Protein AF-A0A2H5ZQ91-F1 (afdb_monomer_lite)

Structure (mmCIF, N/CA/C/O backbone):
data_AF-A0A2H5ZQ91-F1
#
_entry.id   AF-A0A2H5ZQ91-F1
#
loop_
_atom_site.group_PDB
_atom_site.id
_atom_site.type_symbol
_atom_site.label_atom_id
_atom_site.label_alt_id
_atom_site.label_comp_id
_atom_site.label_asym_id
_atom_site.label_entity_id
_atom_site.label_seq_id
_atom_site.pdbx_PDB_ins_code
_atom_site.Cartn_x
_atom_site.Cartn_y
_atom_site.Cartn_z
_atom_site.occupancy
_atom_site.B_iso_or_equiv
_atom_site.auth_seq_id
_atom_site.auth_comp_id
_atom_site.auth_asym_id
_atom_site.auth_atom_id
_atom_site.pdbx_PDB_model_num
ATOM 1 N N . MET A 1 1 ? 16.804 -25.807 -0.504 1.00 34.44 1 MET A N 1
ATOM 2 C CA . MET A 1 1 ? 17.093 -26.078 -1.930 1.00 34.44 1 MET A CA 1
ATOM 3 C C . MET A 1 1 ? 16.142 -25.356 -2.885 1.00 34.44 1 MET A C 1
ATOM 5 O O . MET A 1 1 ? 16.660 -24.749 -3.808 1.00 34.44 1 MET A O 1
ATOM 9 N N . ALA A 1 2 ? 14.823 -25.297 -2.635 1.00 37.28 2 ALA A N 1
ATOM 10 C CA . ALA A 1 2 ? 13.872 -24.507 -3.447 1.00 37.28 2 ALA A CA 1
ATOM 11 C C . ALA A 1 2 ? 14.322 -23.046 -3.693 1.00 37.28 2 ALA A C 1
ATOM 13 O O . ALA A 1 2 ? 14.417 -22.605 -4.829 1.00 37.28 2 ALA A O 1
ATOM 14 N N . ARG A 1 3 ? 14.802 -22.368 -2.640 1.00 43.03 3 ARG A N 1
ATOM 15 C CA . ARG A 1 3 ? 15.310 -20.984 -2.702 1.00 43.03 3 ARG A CA 1
ATOM 16 C C . ARG A 1 3 ? 16.446 -20.759 -3.711 1.00 43.03 3 ARG A C 1
ATOM 18 O O . ARG A 1 3 ? 16.563 -19.669 -4.241 1.00 43.03 3 ARG A O 1
ATOM 25 N N . PHE A 1 4 ? 17.305 -21.744 -3.970 1.00 38.81 4 PHE A N 1
ATOM 26 C CA . PHE A 1 4 ? 18.422 -21.565 -4.908 1.00 38.81 4 PHE A CA 1
ATOM 27 C C . PHE A 1 4 ? 17.957 -21.693 -6.364 1.00 38.81 4 PHE A C 1
ATOM 29 O O . PHE A 1 4 ? 18.400 -20.928 -7.214 1.00 38.81 4 PHE A O 1
ATOM 36 N N . ALA A 1 5 ? 17.015 -22.605 -6.626 1.00 37.47 5 ALA A N 1
ATOM 37 C CA . ALA A 1 5 ? 16.388 -22.774 -7.933 1.00 37.47 5 ALA A CA 1
ATOM 38 C C . ALA A 1 5 ? 15.540 -21.551 -8.323 1.00 37.47 5 ALA A C 1
ATOM 40 O O . ALA A 1 5 ? 15.590 -21.125 -9.473 1.00 37.47 5 ALA A O 1
ATOM 41 N N . ASP A 1 6 ? 14.855 -20.932 -7.357 1.00 40.00 6 ASP A N 1
ATOM 42 C CA . ASP A 1 6 ? 14.075 -19.710 -7.585 1.00 40.00 6 ASP A CA 1
ATOM 43 C C . ASP A 1 6 ? 14.981 -18.517 -7.919 1.00 40.00 6 ASP A C 1
ATOM 45 O O . ASP A 1 6 ? 14.731 -17.792 -8.877 1.00 40.00 6 ASP A O 1
ATOM 49 N N . TRP A 1 7 ? 16.096 -18.343 -7.198 1.00 40.50 7 TRP A N 1
ATOM 50 C CA . TRP A 1 7 ? 17.094 -17.314 -7.519 1.00 40.50 7 TRP A CA 1
ATOM 51 C C . TRP A 1 7 ? 17.761 -17.542 -8.881 1.00 40.50 7 TRP A C 1
ATOM 53 O O . TRP A 1 7 ? 17.976 -16.581 -9.621 1.00 40.50 7 TRP A O 1
ATOM 63 N N . LEU A 1 8 ? 18.042 -18.801 -9.235 1.00 39.91 8 LEU A N 1
ATOM 64 C CA . LEU A 1 8 ? 18.542 -19.176 -10.557 1.00 39.91 8 LEU A CA 1
ATOM 65 C C . LEU A 1 8 ? 17.520 -18.868 -11.649 1.00 39.91 8 LEU A C 1
ATOM 67 O O . LEU A 1 8 ? 17.906 -18.257 -12.632 1.00 39.91 8 LEU A O 1
ATOM 71 N N . ALA A 1 9 ? 16.239 -19.199 -11.484 1.00 42.75 9 ALA A N 1
ATOM 72 C CA . ALA A 1 9 ? 15.197 -18.890 -12.467 1.00 42.75 9 ALA A CA 1
ATOM 73 C C . ALA A 1 9 ? 14.985 -17.372 -12.637 1.00 42.75 9 ALA A C 1
ATOM 75 O O . ALA A 1 9 ? 14.878 -16.875 -13.756 1.00 42.75 9 ALA A O 1
ATOM 76 N N . LEU A 1 10 ? 15.010 -16.618 -11.535 1.00 44.19 10 LEU A N 1
ATOM 77 C CA . LEU A 1 10 ? 14.865 -15.159 -11.524 1.00 44.19 10 LEU A CA 1
ATOM 78 C C . LEU A 1 10 ? 16.081 -14.437 -12.131 1.00 44.19 10 LEU A C 1
ATOM 80 O O . LEU A 1 10 ? 15.934 -13.365 -12.714 1.00 44.19 10 LEU A O 1
ATOM 84 N N . GLY A 1 11 ? 17.277 -15.015 -11.999 1.00 43.56 11 GLY A N 1
ATOM 85 C CA . GLY A 1 11 ? 18.501 -14.523 -12.628 1.00 43.56 11 GLY A CA 1
ATOM 86 C C . GLY A 1 11 ? 18.691 -15.009 -14.066 1.00 43.56 11 GLY A C 1
ATOM 87 O O . GLY A 1 11 ? 19.211 -14.267 -14.882 1.00 43.56 11 GLY A O 1
ATOM 88 N N . LEU A 1 12 ? 18.259 -16.219 -14.423 1.00 44.59 12 LEU A N 1
ATOM 89 C CA . LEU A 1 12 ? 18.493 -16.805 -15.749 1.00 44.59 12 LEU A CA 1
ATOM 90 C C . LEU A 1 12 ? 17.551 -16.268 -16.817 1.00 44.59 12 LEU A C 1
ATOM 92 O O . LEU A 1 12 ? 17.972 -16.157 -17.959 1.00 44.59 12 LEU A O 1
ATOM 96 N N . VAL A 1 13 ? 16.302 -15.931 -16.495 1.00 48.22 13 VAL A N 1
ATOM 97 C CA . VAL A 1 13 ? 15.309 -15.527 -17.510 1.00 48.22 13 VAL A CA 1
ATOM 98 C C . VAL A 1 13 ? 15.685 -14.224 -18.246 1.00 48.22 13 VAL A C 1
ATOM 100 O O . VAL A 1 13 ? 15.613 -14.214 -19.476 1.00 48.22 13 VAL A O 1
ATOM 103 N N . PRO A 1 14 ? 16.179 -13.158 -17.579 1.00 50.03 14 PRO A N 1
ATOM 104 C CA . PRO A 1 14 ? 16.696 -11.975 -18.277 1.00 50.03 14 PRO A CA 1
ATOM 105 C C . PRO A 1 14 ? 17.966 -12.277 -19.089 1.00 50.03 14 PRO A C 1
ATOM 107 O O . PRO A 1 14 ? 18.182 -11.717 -20.163 1.00 50.03 14 PRO A O 1
ATOM 110 N N . TRP A 1 15 ? 18.807 -13.184 -18.584 1.00 46.19 15 TRP A N 1
ATOM 111 C CA . TRP A 1 15 ? 20.090 -13.530 -19.194 1.00 46.19 15 TRP A CA 1
ATOM 112 C C . TRP A 1 15 ? 19.956 -14.497 -20.375 1.00 46.19 15 TRP A C 1
ATOM 114 O O . TRP A 1 15 ? 20.719 -14.388 -21.326 1.00 46.19 15 TRP A O 1
ATOM 124 N N . LEU A 1 16 ? 18.955 -15.379 -20.384 1.00 43.28 16 LEU A N 1
ATOM 125 C CA . LEU A 1 16 ? 18.597 -16.229 -21.523 1.00 43.28 16 LEU A CA 1
ATOM 126 C C . LEU A 1 16 ? 18.175 -15.384 -22.723 1.00 43.28 16 LEU A C 1
ATOM 128 O O . LEU A 1 16 ? 18.584 -15.684 -23.841 1.00 43.28 16 LEU A O 1
ATOM 132 N N . GLY A 1 17 ? 17.443 -14.291 -22.479 1.00 46.84 17 GLY A N 1
ATOM 133 C CA . GLY A 1 17 ? 17.133 -13.289 -23.496 1.00 46.84 17 GLY A CA 1
ATOM 134 C C . GLY A 1 17 ? 18.395 -12.707 -24.130 1.00 46.84 17 GLY A C 1
ATOM 135 O O . GLY A 1 17 ? 18.477 -12.684 -25.348 1.00 46.84 17 GLY A O 1
ATOM 136 N N . LEU A 1 18 ? 19.398 -12.335 -23.321 1.00 48.62 18 LEU A N 1
ATOM 137 C CA . LEU A 1 18 ? 20.709 -11.814 -23.754 1.00 48.62 18 LEU A CA 1
ATOM 138 C C . LEU A 1 18 ? 21.609 -12.864 -24.441 1.00 48.62 18 LEU A C 1
ATOM 140 O O . LEU A 1 18 ? 22.348 -12.533 -25.370 1.00 48.62 18 LEU A O 1
ATOM 144 N N . VAL A 1 19 ? 21.557 -14.127 -24.006 1.00 49.38 19 VAL A N 1
ATOM 145 C CA . VAL A 1 19 ? 22.343 -15.237 -24.576 1.00 49.38 19 VAL A CA 1
ATOM 146 C C . VAL A 1 19 ? 21.766 -15.703 -25.916 1.00 49.38 19 VAL A C 1
ATOM 148 O O . VAL A 1 19 ? 22.533 -15.959 -26.841 1.00 49.38 19 VAL A O 1
ATOM 151 N N . LEU A 1 20 ? 20.437 -15.757 -26.056 1.00 43.94 20 LEU A N 1
ATOM 152 C CA . LEU A 1 20 ? 19.760 -16.061 -27.325 1.00 43.94 20 LEU A CA 1
ATOM 153 C C . LEU A 1 20 ? 19.844 -14.892 -28.315 1.00 43.94 20 LEU A C 1
ATOM 155 O O . LEU A 1 20 ? 19.966 -15.107 -29.518 1.00 43.94 20 LEU A O 1
ATOM 159 N N . ALA A 1 21 ? 19.858 -13.660 -27.802 1.00 45.72 21 ALA A N 1
ATOM 160 C CA . ALA A 1 21 ? 20.085 -12.442 -28.569 1.00 45.72 21 ALA A CA 1
ATOM 161 C C . ALA A 1 21 ? 21.365 -12.514 -29.412 1.00 45.72 21 ALA A C 1
ATOM 163 O O . ALA A 1 21 ? 21.353 -12.139 -30.577 1.00 45.72 21 ALA A O 1
ATOM 164 N N . ARG A 1 22 ? 22.455 -13.053 -28.846 1.00 46.88 22 ARG A N 1
ATOM 165 C CA . ARG A 1 22 ? 23.769 -13.172 -29.504 1.00 46.88 22 ARG A CA 1
ATOM 166 C C . ARG A 1 22 ? 23.763 -13.963 -30.819 1.00 46.88 22 ARG A C 1
ATOM 168 O O . ARG A 1 22 ? 24.769 -13.916 -31.519 1.00 46.88 22 ARG A O 1
ATOM 175 N N . GLN A 1 23 ? 22.691 -14.692 -31.137 1.00 48.84 23 GLN A N 1
ATOM 176 C CA . GLN A 1 23 ? 22.583 -15.500 -32.356 1.00 48.84 23 GLN A CA 1
ATOM 177 C C . GLN A 1 23 ? 21.619 -14.939 -33.413 1.00 48.84 23 GLN A C 1
ATOM 179 O O . GLN A 1 23 ? 21.509 -15.529 -34.484 1.00 48.84 23 GLN A O 1
ATOM 184 N N . VAL A 1 24 ? 20.922 -13.827 -33.153 1.00 47.69 24 VAL A N 1
ATOM 185 C CA . VAL A 1 24 ? 19.919 -13.283 -34.082 1.00 47.69 24 VAL A CA 1
ATOM 186 C C . VAL A 1 24 ? 20.035 -11.760 -34.129 1.00 47.69 24 VAL A C 1
ATOM 188 O O . VAL A 1 24 ? 20.022 -11.115 -33.083 1.00 47.69 24 VAL A O 1
ATOM 191 N N . ASP A 1 25 ? 20.020 -11.165 -35.326 1.00 51.47 25 ASP A N 1
ATOM 192 C CA . ASP A 1 25 ? 19.950 -9.706 -35.574 1.00 51.47 25 ASP A CA 1
ATOM 193 C C . ASP A 1 25 ? 18.716 -9.008 -34.934 1.00 51.47 25 ASP A C 1
ATOM 195 O O . ASP A 1 25 ? 18.505 -7.807 -35.070 1.00 51.47 25 ASP A O 1
ATOM 199 N N . ALA A 1 26 ? 17.902 -9.753 -34.179 1.00 47.34 26 ALA A N 1
ATOM 200 C CA . ALA A 1 26 ? 16.804 -9.298 -33.330 1.00 47.34 26 ALA A CA 1
ATOM 201 C C . ALA A 1 26 ? 17.223 -9.003 -31.869 1.00 47.34 26 ALA A C 1
ATOM 203 O O . ALA A 1 26 ? 16.360 -8.781 -31.014 1.00 47.34 26 ALA A O 1
ATOM 204 N N . LEU A 1 27 ? 18.530 -8.979 -31.576 1.00 48.41 27 LEU A N 1
ATOM 205 C CA . LEU A 1 27 ? 19.137 -8.682 -30.270 1.00 48.41 27 LEU A CA 1
ATOM 206 C C . LEU A 1 27 ? 18.489 -7.496 -29.513 1.00 48.41 27 LEU A C 1
ATOM 208 O O . LEU A 1 27 ? 18.200 -7.647 -28.323 1.00 48.41 27 LEU A O 1
ATOM 212 N N . PRO A 1 28 ? 18.156 -6.359 -30.161 1.00 49.09 28 PRO A N 1
ATOM 213 C CA . PRO A 1 28 ? 17.517 -5.235 -29.479 1.00 49.09 28 PRO A CA 1
ATOM 214 C C . PRO A 1 28 ? 16.072 -5.543 -29.068 1.00 49.09 28 PRO A C 1
ATOM 216 O O . PRO A 1 28 ? 15.667 -5.200 -27.963 1.00 49.09 28 PRO A O 1
ATOM 219 N N . MET A 1 29 ? 15.306 -6.230 -29.925 1.00 44.09 29 MET A N 1
ATOM 220 C CA . MET A 1 29 ? 13.898 -6.590 -29.691 1.00 44.09 29 MET A CA 1
ATOM 221 C C . MET A 1 29 ? 13.747 -7.625 -28.572 1.00 44.09 29 MET A C 1
ATOM 223 O O . MET A 1 29 ? 12.860 -7.504 -27.729 1.00 44.09 29 MET A O 1
ATOM 227 N N . VAL A 1 30 ? 14.637 -8.621 -28.524 1.00 47.16 30 VAL A N 1
ATOM 228 C CA . VAL A 1 30 ? 14.630 -9.639 -27.462 1.00 47.16 30 VAL A CA 1
ATOM 229 C C . VAL A 1 30 ? 14.986 -9.013 -26.114 1.00 47.16 30 VAL A C 1
ATOM 231 O O . VAL A 1 30 ? 14.335 -9.325 -25.123 1.00 47.16 30 VAL A O 1
ATOM 234 N N . VAL A 1 31 ? 15.935 -8.073 -26.057 1.00 50.75 31 VAL A N 1
ATOM 235 C CA . VAL A 1 31 ? 16.247 -7.327 -24.823 1.00 50.75 31 VAL A CA 1
ATOM 236 C C . VAL A 1 31 ? 15.106 -6.373 -24.439 1.00 50.75 31 VAL A C 1
ATOM 238 O O . VAL A 1 31 ? 14.730 -6.321 -23.267 1.00 50.75 31 VAL A O 1
ATOM 241 N N . LEU A 1 32 ? 14.493 -5.688 -25.411 1.00 48.06 32 LEU A N 1
ATOM 242 C CA . LEU A 1 32 ? 13.354 -4.779 -25.210 1.00 48.06 32 LEU A CA 1
ATOM 243 C C . LEU A 1 32 ? 12.102 -5.473 -24.672 1.00 48.06 32 LEU A C 1
ATOM 245 O O . LEU A 1 32 ? 11.328 -4.832 -23.969 1.00 48.06 32 LEU A O 1
ATOM 249 N N . VAL A 1 33 ? 11.890 -6.753 -24.987 1.00 48.88 33 VAL A N 1
ATOM 250 C CA . VAL A 1 33 ? 10.709 -7.508 -24.536 1.00 48.88 33 VAL A CA 1
ATOM 251 C C . VAL A 1 33 ? 11.039 -8.411 -23.345 1.00 48.88 33 VAL A C 1
ATOM 253 O O . VAL A 1 33 ? 10.292 -8.437 -22.370 1.00 48.88 33 VAL A O 1
ATOM 256 N N . ALA A 1 34 ? 12.176 -9.110 -23.349 1.00 50.41 34 ALA A N 1
ATOM 257 C CA . ALA A 1 34 ? 12.519 -10.053 -22.284 1.00 50.41 34 ALA A CA 1
ATOM 258 C C . ALA A 1 34 ? 12.980 -9.366 -20.991 1.00 50.41 34 ALA A C 1
ATOM 260 O O . ALA A 1 34 ? 12.732 -9.904 -19.912 1.00 50.41 34 ALA A O 1
ATOM 261 N N . ALA A 1 35 ? 13.608 -8.184 -21.055 1.00 52.47 35 ALA A N 1
ATOM 262 C CA . ALA A 1 35 ? 14.051 -7.491 -19.844 1.00 52.47 35 ALA A CA 1
ATOM 263 C C . ALA A 1 35 ? 12.878 -6.902 -19.037 1.00 52.47 35 ALA A C 1
ATOM 265 O O . ALA A 1 35 ? 12.829 -7.158 -17.833 1.00 52.47 35 ALA A O 1
ATOM 266 N N . PRO A 1 36 ? 11.884 -6.210 -19.636 1.00 54.44 36 PRO A N 1
ATOM 267 C CA . PRO A 1 36 ? 10.719 -5.747 -18.887 1.00 54.44 36 PRO A CA 1
ATOM 268 C C . PRO A 1 36 ? 9.847 -6.901 -18.403 1.00 54.44 36 PRO A C 1
ATOM 270 O O . PRO A 1 36 ? 9.396 -6.858 -17.265 1.00 54.44 36 PRO A O 1
ATOM 273 N N . THR A 1 37 ? 9.634 -7.949 -19.208 1.00 50.59 37 THR A N 1
ATOM 274 C CA . THR A 1 37 ? 8.806 -9.101 -18.808 1.00 50.59 37 THR A CA 1
ATOM 275 C C . THR A 1 37 ? 9.502 -9.966 -17.760 1.00 50.59 37 THR A C 1
ATOM 277 O O . THR A 1 37 ? 8.871 -10.356 -16.781 1.00 50.59 37 THR A O 1
ATOM 280 N N . GLY A 1 38 ? 10.807 -10.212 -17.900 1.00 54.06 38 GLY A N 1
ATOM 281 C CA . GLY A 1 38 ? 11.619 -10.909 -16.901 1.00 54.06 38 GLY A CA 1
ATOM 282 C C . GLY A 1 38 ? 11.698 -10.130 -15.590 1.00 54.06 38 GLY A C 1
ATOM 283 O O . GLY A 1 38 ? 11.512 -10.713 -14.525 1.00 54.06 38 GLY A O 1
ATOM 284 N N . PHE A 1 39 ? 11.858 -8.805 -15.658 1.00 55.00 39 PHE A N 1
ATOM 285 C CA . PHE A 1 39 ? 11.777 -7.933 -14.489 1.00 55.00 39 PHE A CA 1
ATOM 286 C C . PHE A 1 39 ? 10.378 -7.956 -13.866 1.00 55.00 39 PHE A C 1
ATOM 288 O O . PHE A 1 39 ? 10.267 -8.116 -12.658 1.00 55.00 39 PHE A O 1
ATOM 295 N N . LEU A 1 40 ? 9.305 -7.853 -14.656 1.00 52.19 40 LEU A N 1
ATOM 296 C CA . LEU A 1 40 ? 7.926 -7.876 -14.159 1.00 52.19 40 LEU A CA 1
ATOM 297 C C . LEU A 1 40 ? 7.606 -9.204 -13.459 1.00 52.19 40 LEU A C 1
ATOM 299 O O . LEU A 1 40 ? 7.050 -9.194 -12.367 1.00 52.19 40 LEU A O 1
ATOM 303 N N . LEU A 1 41 ? 8.008 -10.336 -14.043 1.00 53.03 41 LEU A N 1
ATOM 304 C CA . LEU A 1 41 ? 7.863 -11.665 -13.442 1.00 53.03 41 LEU A CA 1
ATOM 305 C C . LEU A 1 41 ? 8.721 -11.810 -12.180 1.00 53.03 41 LEU A C 1
ATOM 307 O O . LEU A 1 41 ? 8.265 -12.367 -11.183 1.00 53.03 41 LEU A O 1
ATOM 311 N N . GLN A 1 42 ? 9.932 -11.249 -12.186 1.00 56.78 42 GLN A N 1
ATOM 312 C CA . GLN A 1 42 ? 10.816 -11.246 -11.026 1.00 56.78 42 GLN A CA 1
ATOM 313 C C . GLN A 1 42 ? 10.279 -10.371 -9.892 1.00 56.78 42 GLN A C 1
ATOM 315 O O . GLN A 1 42 ? 10.381 -10.756 -8.727 1.00 56.78 42 GLN A O 1
ATOM 320 N N . GLN A 1 43 ? 9.654 -9.239 -10.221 1.00 54.81 43 GLN A N 1
ATOM 321 C CA . GLN A 1 43 ? 8.941 -8.416 -9.255 1.00 54.81 43 GLN A CA 1
ATOM 322 C C . GLN A 1 43 ? 7.692 -9.122 -8.759 1.00 54.81 43 GLN A C 1
ATOM 324 O O . GLN A 1 43 ? 7.518 -9.156 -7.558 1.00 54.81 43 GLN A O 1
ATOM 329 N N . LEU A 1 44 ? 6.880 -9.755 -9.609 1.00 52.59 44 LEU A N 1
ATOM 330 C CA . LEU A 1 44 ? 5.698 -10.515 -9.177 1.00 52.59 44 LEU A CA 1
ATOM 331 C C . LEU A 1 44 ? 6.063 -11.669 -8.224 1.00 52.59 44 LEU A C 1
ATOM 333 O O . LEU A 1 44 ? 5.354 -11.904 -7.246 1.00 52.59 44 LEU A O 1
ATOM 337 N N . ALA A 1 45 ? 7.195 -12.341 -8.450 1.00 53.03 45 ALA A N 1
ATOM 338 C CA . ALA A 1 45 ? 7.700 -13.394 -7.569 1.00 53.03 45 ALA A CA 1
ATOM 339 C C . ALA A 1 45 ? 8.299 -12.850 -6.255 1.00 53.03 45 ALA A C 1
ATOM 341 O O . ALA A 1 45 ? 7.979 -13.355 -5.177 1.00 53.03 45 ALA A O 1
ATOM 342 N N . ARG A 1 46 ? 9.120 -11.786 -6.309 1.00 52.12 46 ARG A N 1
ATOM 343 C CA . ARG A 1 46 ? 9.615 -11.088 -5.101 1.00 52.12 46 ARG A CA 1
ATOM 344 C C . ARG A 1 46 ? 8.483 -10.501 -4.283 1.00 52.12 46 ARG A C 1
ATOM 346 O O . ARG A 1 46 ? 8.529 -10.532 -3.065 1.00 52.12 46 ARG A O 1
ATOM 353 N N . PHE A 1 47 ? 7.474 -9.999 -4.963 1.00 49.06 47 PHE A N 1
ATOM 354 C CA . PHE A 1 47 ? 6.279 -9.431 -4.393 1.00 49.06 47 PHE A CA 1
ATOM 355 C C . PHE A 1 47 ? 5.443 -10.486 -3.684 1.00 49.06 47 PHE A C 1
ATOM 357 O O . PHE A 1 47 ? 5.014 -10.236 -2.570 1.00 49.06 47 PHE A O 1
ATOM 364 N N . HIS A 1 48 ? 5.279 -11.685 -4.250 1.00 50.22 48 HIS A N 1
ATOM 365 C CA . HIS A 1 48 ? 4.653 -12.788 -3.522 1.00 50.22 48 HIS A CA 1
ATOM 366 C C . HIS A 1 48 ? 5.389 -13.079 -2.199 1.00 50.22 48 HIS A C 1
ATOM 368 O O . HIS A 1 48 ? 4.748 -13.237 -1.164 1.00 50.22 48 HIS A O 1
ATOM 374 N N . LEU A 1 49 ? 6.727 -13.050 -2.206 1.00 40.72 49 LEU A N 1
ATOM 375 C CA . LEU A 1 49 ? 7.555 -13.263 -1.013 1.00 40.72 49 LEU A CA 1
ATOM 376 C C . LEU A 1 49 ? 7.522 -12.085 -0.018 1.00 40.72 49 LEU A C 1
ATOM 378 O O . LEU A 1 49 ? 7.334 -12.301 1.174 1.00 40.72 49 LEU A O 1
ATOM 382 N N . GLU A 1 50 ? 7.641 -10.833 -0.467 1.00 41.38 50 GLU A N 1
ATOM 383 C CA . GLU A 1 50 ? 7.586 -9.644 0.402 1.00 41.38 50 GLU A CA 1
ATOM 384 C C . GLU A 1 50 ? 6.187 -9.397 0.974 1.00 41.38 50 GLU A C 1
ATOM 386 O O . GLU A 1 50 ? 6.058 -8.908 2.095 1.00 41.38 50 GLU A O 1
ATOM 391 N N . VAL A 1 51 ? 5.137 -9.761 0.240 1.00 44.62 51 VAL A N 1
ATOM 392 C CA . VAL A 1 51 ? 3.751 -9.715 0.717 1.00 44.62 51 VAL A CA 1
ATOM 393 C C . VAL A 1 51 ? 3.513 -10.742 1.812 1.00 44.62 51 VAL A C 1
ATOM 395 O O . VAL A 1 51 ? 2.833 -10.421 2.779 1.00 44.62 51 VAL A O 1
ATOM 398 N N . VAL A 1 52 ? 4.076 -11.944 1.684 1.00 42.09 52 VAL A N 1
ATOM 399 C CA . VAL A 1 52 ? 3.940 -12.992 2.702 1.00 42.09 52 VAL A CA 1
ATOM 400 C C . VAL A 1 52 ? 4.830 -12.712 3.921 1.00 42.09 52 VAL A C 1
ATOM 402 O O . VAL A 1 52 ? 4.422 -13.030 5.034 1.00 42.09 52 VAL A O 1
ATOM 405 N N . GLU A 1 53 ? 6.000 -12.079 3.748 1.00 35.25 53 GLU A N 1
ATOM 406 C CA . GLU A 1 53 ? 7.015 -12.006 4.815 1.00 35.25 53 GLU A CA 1
ATOM 407 C C . GLU A 1 53 ? 7.345 -10.600 5.363 1.00 35.25 53 GLU A C 1
ATOM 409 O O . GLU A 1 53 ? 7.872 -10.523 6.470 1.00 35.25 53 GLU A O 1
ATOM 414 N N . ARG A 1 54 ? 7.092 -9.481 4.655 1.00 37.66 54 ARG A N 1
ATOM 415 C CA . ARG A 1 54 ? 7.613 -8.140 5.053 1.00 37.66 54 ARG A CA 1
ATOM 416 C C . ARG A 1 54 ? 6.638 -6.964 4.983 1.00 37.66 54 ARG A C 1
ATOM 418 O O . ARG A 1 54 ? 6.834 -5.980 5.694 1.00 37.66 54 ARG A O 1
ATOM 425 N N . ALA A 1 55 ? 5.572 -7.032 4.186 1.00 42.03 55 ALA A N 1
ATOM 426 C CA . ALA A 1 55 ? 4.569 -5.960 4.111 1.00 42.03 55 ALA A CA 1
ATOM 427 C C . ALA A 1 55 ? 3.779 -5.765 5.426 1.00 42.03 55 ALA A C 1
ATOM 429 O O . ALA A 1 55 ? 3.128 -4.732 5.607 1.00 42.03 55 ALA A O 1
ATOM 430 N N . PHE A 1 56 ? 3.870 -6.740 6.336 1.00 44.78 56 PHE A N 1
ATOM 431 C CA . PHE A 1 56 ? 3.271 -6.736 7.670 1.00 44.78 56 PHE A CA 1
ATOM 432 C C . PHE A 1 56 ? 4.014 -5.842 8.683 1.00 44.78 56 PHE A C 1
ATOM 434 O O . PHE A 1 56 ? 3.411 -5.437 9.671 1.00 44.78 56 PHE A O 1
ATOM 441 N N . ASP A 1 57 ? 5.274 -5.470 8.420 1.00 38.97 57 ASP A N 1
ATOM 442 C CA . ASP A 1 57 ? 6.142 -4.779 9.391 1.00 38.97 57 ASP A CA 1
ATOM 443 C C . ASP A 1 57 ? 6.438 -3.307 9.052 1.00 38.97 57 ASP A C 1
ATOM 445 O O . ASP A 1 57 ? 7.319 -2.710 9.664 1.00 38.97 57 ASP A O 1
ATOM 449 N N . HIS A 1 58 ? 5.733 -2.677 8.100 1.00 49.25 58 HIS A N 1
ATOM 450 C CA . HIS A 1 58 ? 6.040 -1.290 7.715 1.00 49.25 58 HIS A CA 1
ATOM 451 C C . HIS A 1 58 ? 5.210 -0.238 8.494 1.00 49.25 58 HIS A C 1
ATOM 453 O O . HIS A 1 58 ? 4.023 -0.053 8.208 1.00 49.25 58 HIS A O 1
ATOM 459 N N . PRO A 1 59 ? 5.822 0.533 9.419 1.00 47.03 59 PRO A N 1
ATOM 460 C CA . PRO A 1 59 ? 5.145 1.485 10.310 1.00 47.03 59 PRO A CA 1
ATOM 461 C C . PRO A 1 59 ? 4.773 2.835 9.665 1.00 47.03 59 PRO A C 1
ATOM 463 O O . PRO A 1 59 ? 4.401 3.768 10.366 1.00 47.03 59 PRO A O 1
ATOM 466 N N . THR A 1 60 ? 4.847 2.987 8.341 1.00 61.38 60 THR A N 1
ATOM 467 C CA . THR A 1 60 ? 4.624 4.280 7.657 1.00 61.38 60 THR A CA 1
ATOM 468 C C . THR A 1 60 ? 3.282 4.362 6.927 1.00 61.38 60 THR A C 1
ATOM 470 O O . THR A 1 60 ? 3.156 5.018 5.891 1.00 61.38 60 THR A O 1
ATOM 473 N N . ARG A 1 61 ? 2.251 3.697 7.457 1.00 74.94 61 ARG A N 1
ATOM 474 C CA . ARG A 1 61 ? 0.866 3.880 7.006 1.00 74.94 61 ARG A CA 1
ATOM 475 C C . ARG A 1 61 ? 0.229 5.023 7.801 1.00 74.94 61 ARG A C 1
ATOM 477 O O . ARG A 1 61 ? 0.129 4.912 9.022 1.00 74.94 61 ARG A O 1
ATOM 484 N N . PRO A 1 62 ? -0.275 6.083 7.153 1.00 83.50 62 PRO A N 1
ATOM 485 C CA . PRO A 1 62 ? -0.927 7.169 7.883 1.00 83.50 62 PRO A CA 1
ATOM 486 C C . PRO A 1 62 ? -2.186 6.727 8.641 1.00 83.50 62 PRO A C 1
ATOM 488 O O . PRO A 1 62 ? -2.528 7.318 9.652 1.00 83.50 62 PRO A O 1
ATOM 491 N N . ALA A 1 63 ? -2.839 5.657 8.183 1.00 87.25 63 ALA A N 1
ATOM 492 C CA . ALA A 1 63 ? -3.931 4.985 8.878 1.00 87.25 63 ALA A CA 1
ATOM 493 C C . ALA A 1 63 ? -3.533 4.541 10.302 1.00 87.25 63 ALA A C 1
ATOM 495 O O . ALA A 1 63 ? -4.298 4.692 11.250 1.00 87.25 63 ALA A O 1
ATOM 496 N N . LEU A 1 64 ? -2.301 4.045 10.467 1.00 88.81 64 LEU A N 1
ATOM 497 C CA . LEU A 1 64 ? -1.765 3.642 11.768 1.00 88.81 64 LEU A CA 1
ATOM 498 C C . LEU A 1 64 ? -1.430 4.863 12.619 1.00 88.81 64 LEU A C 1
ATOM 500 O O . LEU A 1 64 ? -1.785 4.894 13.792 1.00 88.81 64 LEU A O 1
ATOM 504 N N . ALA A 1 65 ? -0.832 5.893 12.013 1.00 87.81 65 ALA A N 1
ATOM 505 C CA . ALA A 1 65 ? -0.586 7.164 12.689 1.00 87.81 65 ALA A CA 1
ATOM 506 C C . ALA A 1 65 ? -1.895 7.816 13.168 1.00 87.81 65 ALA A C 1
ATOM 508 O O . ALA A 1 65 ? -1.941 8.358 14.267 1.00 87.81 65 ALA A O 1
ATOM 509 N N . LEU A 1 66 ? -2.975 7.710 12.387 1.00 91.88 66 LEU A N 1
ATOM 510 C CA . LEU A 1 66 ? -4.306 8.171 12.768 1.00 91.88 66 LEU A CA 1
ATOM 511 C C . LEU A 1 66 ? -4.856 7.384 13.962 1.00 91.88 66 LEU A C 1
ATOM 513 O O . LEU A 1 66 ? -5.367 7.995 14.896 1.00 91.88 66 LEU A O 1
ATOM 517 N N . ILE A 1 67 ? -4.727 6.053 13.964 1.00 92.50 67 ILE A N 1
ATOM 518 C CA . ILE A 1 67 ? -5.117 5.219 15.113 1.00 92.50 67 ILE A CA 1
ATOM 519 C C . ILE A 1 67 ? -4.335 5.638 16.361 1.00 92.50 67 ILE A C 1
ATOM 521 O O . ILE A 1 67 ? -4.941 5.885 17.400 1.00 92.50 67 ILE A O 1
ATOM 525 N N . GLN A 1 68 ? -3.013 5.788 16.256 1.00 91.62 68 GLN A N 1
ATOM 526 C CA . GLN A 1 68 ? -2.172 6.231 17.373 1.00 91.62 68 GLN A CA 1
ATOM 527 C C . GLN A 1 68 ? -2.576 7.623 17.869 1.00 91.62 68 GLN A C 1
ATOM 529 O O . GLN A 1 68 ? -2.733 7.828 19.069 1.00 91.62 68 GLN A O 1
ATOM 534 N N . ALA A 1 69 ? -2.810 8.566 16.954 1.00 91.31 69 ALA A N 1
ATOM 535 C CA . ALA A 1 69 ? -3.242 9.917 17.293 1.00 91.31 69 ALA A CA 1
ATOM 536 C C . ALA A 1 69 ? -4.607 9.930 17.996 1.00 91.31 69 ALA A C 1
ATOM 538 O O . ALA A 1 69 ? -4.804 10.693 18.937 1.00 91.31 69 ALA A O 1
ATOM 539 N N . ARG A 1 70 ? -5.542 9.071 17.570 1.00 93.81 70 ARG A N 1
ATOM 540 C CA . ARG A 1 70 ? -6.878 8.959 18.171 1.00 93.81 70 ARG A CA 1
ATOM 541 C C . ARG A 1 70 ? -6.858 8.304 19.550 1.00 93.81 70 ARG A C 1
ATOM 543 O O . ARG A 1 70 ? -7.666 8.683 20.388 1.00 93.81 70 ARG A O 1
ATOM 550 N N . LEU A 1 71 ? -5.949 7.358 19.784 1.00 91.56 71 LEU A N 1
ATOM 551 C CA . LEU A 1 71 ? -5.759 6.734 21.099 1.00 91.56 71 LEU A CA 1
ATOM 552 C C . LEU A 1 71 ? -4.997 7.643 22.075 1.00 91.56 71 LEU A C 1
ATOM 554 O O . LEU A 1 71 ? -5.127 7.480 23.284 1.00 91.56 71 LEU A O 1
ATOM 558 N N . GLY A 1 72 ? -4.243 8.619 21.565 1.00 87.81 72 GLY A N 1
ATOM 559 C CA . GLY A 1 72 ? -3.483 9.574 22.367 1.00 87.81 72 GLY A CA 1
ATOM 560 C C . GLY A 1 72 ? -2.109 9.048 22.790 1.00 87.81 72 GLY A C 1
ATOM 561 O O . GLY A 1 72 ? -1.857 7.840 22.812 1.00 87.81 72 GLY A O 1
ATOM 562 N N . ALA A 1 73 ? -1.204 9.972 23.129 1.00 78.38 73 ALA A N 1
ATOM 563 C CA . ALA A 1 73 ? 0.191 9.663 23.459 1.00 78.38 73 ALA A CA 1
ATOM 564 C C . ALA A 1 73 ? 0.335 8.759 24.700 1.00 78.38 73 ALA A C 1
ATOM 566 O O . ALA A 1 73 ? 1.213 7.900 24.734 1.00 78.38 73 ALA A O 1
ATOM 567 N N . ASP A 1 74 ? -0.576 8.890 25.667 1.00 79.62 74 ASP A N 1
ATOM 568 C CA . ASP A 1 74 ? -0.528 8.161 26.941 1.00 79.62 74 ASP A CA 1
ATOM 569 C C . ASP A 1 74 ? -1.089 6.731 26.852 1.00 79.62 74 ASP A C 1
ATOM 571 O O . ASP A 1 74 ? -1.004 5.961 27.806 1.00 79.62 74 ASP A O 1
ATOM 575 N N . SER A 1 75 ? -1.640 6.336 25.698 1.00 81.19 75 SER A N 1
ATOM 576 C CA . SER A 1 75 ? -2.231 5.003 25.498 1.00 81.19 75 SER A CA 1
ATOM 577 C C . SER A 1 75 ? -1.214 3.858 25.469 1.00 81.19 75 SER A C 1
ATOM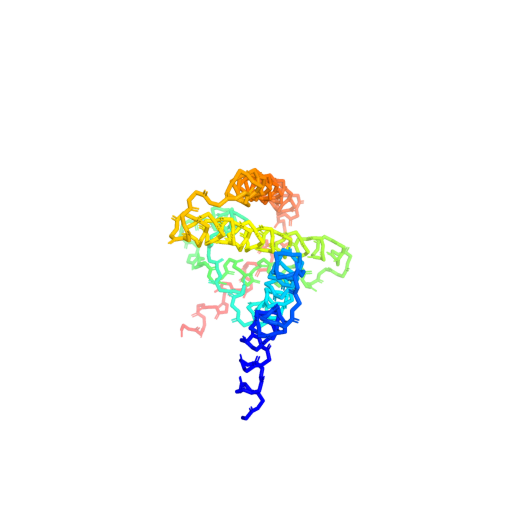 579 O O . SER A 1 75 ? -1.603 2.690 25.494 1.00 81.19 75 SER A O 1
ATOM 581 N N . GLY A 1 76 ? 0.082 4.167 25.348 1.00 82.50 76 GLY A N 1
ATOM 582 C CA . GLY A 1 76 ? 1.121 3.163 25.106 1.00 82.50 76 GLY A CA 1
ATOM 583 C C . GLY A 1 76 ? 1.000 2.475 23.739 1.00 82.50 76 GLY A C 1
ATOM 584 O O . GLY A 1 76 ? 1.620 1.436 23.517 1.00 82.50 76 GLY A O 1
ATOM 585 N N . CYS A 1 77 ? 0.207 3.025 22.808 1.00 87.44 77 CYS A N 1
ATOM 586 C CA . CYS A 1 77 ? -0.026 2.421 21.500 1.00 87.44 77 CYS A CA 1
ATOM 587 C C . CYS A 1 77 ? 1.223 2.493 20.605 1.00 87.44 77 CYS A C 1
ATOM 589 O O . CYS A 1 77 ? 1.454 3.460 19.869 1.00 87.44 77 CYS A O 1
ATOM 591 N N . SER A 1 78 ? 2.006 1.415 20.610 1.00 86.75 78 SER A N 1
ATOM 592 C CA . SER A 1 78 ? 3.117 1.223 19.677 1.00 86.75 78 SER A CA 1
ATOM 593 C C . SER A 1 78 ? 2.631 1.133 18.219 1.00 86.75 78 SER A C 1
ATOM 595 O O . SER A 1 78 ? 1.460 0.860 17.946 1.00 86.75 78 SER A O 1
ATOM 597 N N . ALA A 1 79 ? 3.536 1.311 17.250 1.00 82.81 79 ALA A N 1
ATOM 598 C CA . ALA A 1 79 ? 3.201 1.121 15.832 1.00 82.81 79 ALA A CA 1
ATOM 599 C C . ALA A 1 79 ? 2.713 -0.315 15.544 1.00 82.81 79 ALA A C 1
ATOM 601 O O . ALA A 1 79 ? 1.813 -0.527 14.731 1.00 82.81 79 ALA A O 1
ATOM 602 N N . LYS A 1 80 ? 3.262 -1.298 16.270 1.00 84.62 80 LYS A N 1
ATOM 603 C CA . LYS A 1 80 ? 2.848 -2.704 16.215 1.00 84.62 80 LYS A CA 1
ATOM 604 C C . LYS A 1 80 ? 1.439 -2.904 16.781 1.00 84.62 80 LYS A C 1
ATOM 606 O O . LYS A 1 80 ? 0.648 -3.635 16.184 1.00 84.62 80 LYS A O 1
ATOM 611 N N . ALA A 1 81 ? 1.111 -2.230 17.884 1.00 87.38 81 ALA A N 1
ATOM 612 C CA . ALA A 1 81 ? -0.229 -2.240 18.465 1.00 87.38 81 ALA A CA 1
ATOM 613 C C . ALA A 1 81 ? -1.248 -1.644 17.491 1.00 87.38 81 ALA A C 1
ATOM 615 O O . ALA A 1 81 ? -2.257 -2.279 17.193 1.00 87.38 81 ALA A O 1
ATOM 616 N N . ALA A 1 82 ? -0.946 -0.474 16.921 1.00 89.44 82 ALA A N 1
ATOM 617 C CA . ALA A 1 82 ? -1.802 0.186 15.938 1.00 89.44 82 ALA A CA 1
ATOM 618 C C . ALA A 1 82 ? -2.060 -0.708 14.719 1.00 89.44 82 ALA A C 1
ATOM 620 O O . ALA A 1 82 ? -3.196 -0.812 14.255 1.00 89.44 82 ALA A O 1
ATOM 621 N N . TYR A 1 83 ? -1.027 -1.404 14.237 1.00 88.06 83 TYR A N 1
ATOM 622 C CA . TYR A 1 83 ? -1.165 -2.365 13.146 1.00 88.06 83 TYR A CA 1
ATOM 623 C C . TYR A 1 83 ? -2.068 -3.547 13.512 1.00 88.06 83 TYR A C 1
ATOM 625 O O . TYR A 1 83 ? -2.983 -3.884 12.762 1.00 88.06 83 TYR A O 1
ATOM 633 N N . ARG A 1 84 ? -1.872 -4.142 14.695 1.00 88.31 84 ARG A N 1
ATOM 634 C CA . ARG A 1 84 ? -2.741 -5.220 15.191 1.00 88.31 84 ARG A CA 1
ATOM 635 C C . ARG A 1 84 ? -4.186 -4.765 15.322 1.00 88.31 84 ARG A C 1
ATOM 637 O O . ARG A 1 84 ? -5.074 -5.498 14.908 1.00 88.31 84 ARG A O 1
ATOM 644 N N . ILE A 1 85 ? -4.421 -3.576 15.871 1.00 92.69 85 ILE A N 1
ATOM 645 C CA . ILE A 1 85 ? -5.761 -2.992 15.978 1.00 92.69 85 ILE A CA 1
ATOM 646 C C . ILE A 1 85 ? -6.373 -2.879 14.586 1.00 92.69 85 ILE A C 1
ATOM 648 O O . ILE A 1 85 ? -7.493 -3.337 14.373 1.00 92.69 85 ILE A O 1
ATOM 652 N N . TYR A 1 86 ? -5.620 -2.341 13.629 1.00 91.56 86 TYR A N 1
ATOM 653 C CA . TYR A 1 86 ? -6.081 -2.175 12.260 1.00 91.56 86 TYR A CA 1
ATOM 654 C C . TYR A 1 86 ? -6.492 -3.501 11.600 1.00 91.56 86 TYR A C 1
ATOM 656 O O . TYR A 1 86 ? -7.627 -3.636 11.138 1.00 91.56 86 TYR A O 1
ATOM 664 N N . GLU A 1 87 ? -5.601 -4.494 11.608 1.00 89.50 87 GLU A N 1
ATOM 665 C CA . GLU A 1 87 ? -5.844 -5.805 10.995 1.00 89.50 87 GLU A CA 1
ATOM 666 C C . GLU A 1 87 ? -6.955 -6.571 11.711 1.00 89.50 87 GLU A C 1
ATOM 668 O O . GLU A 1 87 ? -7.905 -7.021 11.074 1.00 89.50 87 GLU A O 1
ATOM 673 N N . VAL A 1 88 ? -6.885 -6.695 13.042 1.00 91.06 88 VAL A N 1
ATOM 674 C CA . VAL A 1 88 ? -7.886 -7.448 13.815 1.00 91.06 88 VAL A CA 1
ATOM 675 C C . VAL A 1 88 ? -9.276 -6.872 13.587 1.00 91.06 88 VAL A C 1
ATOM 677 O O . VAL A 1 88 ? -10.215 -7.644 13.404 1.00 91.06 88 VAL A O 1
ATOM 680 N N . THR A 1 89 ? -9.408 -5.543 13.521 1.00 94.50 89 THR A N 1
ATOM 681 C CA . THR A 1 89 ? -10.696 -4.919 13.204 1.00 94.50 89 THR A CA 1
ATOM 682 C C . THR A 1 89 ? -11.156 -5.331 11.801 1.00 94.50 89 THR A C 1
ATOM 684 O O . THR A 1 89 ? -12.245 -5.874 11.666 1.00 94.50 89 THR A O 1
ATOM 687 N N . LEU A 1 90 ? -10.320 -5.206 10.762 1.00 90.88 90 LEU A N 1
ATOM 688 C CA . LEU A 1 90 ? -10.678 -5.621 9.392 1.00 90.88 90 LEU A CA 1
ATOM 689 C C . LEU A 1 90 ? -11.014 -7.119 9.242 1.00 90.88 90 LEU A C 1
ATOM 691 O O . LEU A 1 90 ? -11.727 -7.495 8.311 1.00 90.88 90 LEU A O 1
ATOM 695 N N . TYR A 1 91 ? -10.492 -7.992 10.106 1.00 91.44 91 TYR A N 1
ATOM 696 C CA . TYR A 1 91 ? -10.830 -9.422 10.108 1.00 91.44 91 TYR A CA 1
ATOM 697 C C . TYR A 1 91 ? -12.059 -9.764 10.950 1.00 91.44 91 TYR A C 1
ATOM 699 O O . TYR A 1 91 ? -12.704 -10.776 10.678 1.00 91.44 91 TYR A O 1
ATO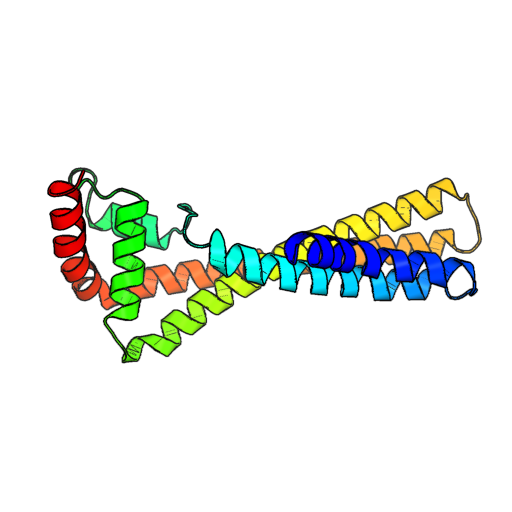M 707 N N . GLN A 1 92 ? -12.395 -8.946 11.947 1.00 93.19 92 GLN A N 1
ATOM 708 C CA . GLN A 1 92 ? -13.530 -9.195 12.831 1.00 93.19 92 GLN A CA 1
ATOM 709 C C . GLN A 1 92 ? -14.885 -8.983 12.135 1.00 93.19 92 GLN A C 1
ATOM 711 O O . GLN A 1 92 ? -15.864 -9.605 12.541 1.00 93.19 92 GLN A O 1
ATOM 716 N N . TYR A 1 93 ? -14.939 -8.145 11.095 1.00 91.50 93 TYR A N 1
ATOM 717 C CA . TYR A 1 93 ? -16.164 -7.780 10.376 1.00 91.50 93 TYR A CA 1
ATOM 718 C C . TYR A 1 93 ? -16.189 -8.415 8.970 1.00 91.50 93 TYR A C 1
ATOM 720 O O . TYR A 1 93 ? -15.481 -7.954 8.070 1.00 91.50 93 TYR A O 1
ATOM 728 N N . PRO A 1 94 ? -16.967 -9.497 8.745 1.00 89.81 94 PRO A N 1
ATOM 729 C CA . PRO A 1 94 ? -16.994 -10.214 7.464 1.00 89.81 94 PRO A CA 1
ATOM 730 C C . PRO A 1 94 ? -17.504 -9.371 6.288 1.00 89.81 94 PRO A C 1
ATOM 732 O O . PRO A 1 94 ? -17.093 -9.566 5.147 1.00 89.81 94 PRO A O 1
ATOM 735 N N . ASP A 1 95 ? -18.377 -8.408 6.559 1.00 94.00 95 ASP A N 1
ATOM 736 C CA . ASP A 1 95 ? -18.898 -7.442 5.593 1.00 94.00 95 ASP A CA 1
ATOM 737 C C . ASP A 1 95 ? -17.809 -6.499 5.050 1.00 94.00 95 ASP A C 1
ATOM 739 O O . ASP A 1 95 ? -17.949 -5.942 3.960 1.00 94.00 95 ASP A O 1
ATOM 743 N N . TRP A 1 96 ? -16.669 -6.381 5.738 1.00 93.81 96 TRP A N 1
ATOM 744 C CA . TRP A 1 96 ? -15.564 -5.503 5.335 1.00 93.81 96 TRP A CA 1
ATOM 745 C C . TRP A 1 96 ? -14.554 -6.182 4.407 1.00 93.81 96 TRP A C 1
ATOM 747 O O . TRP A 1 96 ? -13.542 -5.580 4.037 1.00 93.81 96 TRP A O 1
ATOM 757 N N . ILE A 1 97 ? -14.822 -7.419 3.970 1.00 88.81 97 ILE A N 1
ATOM 758 C CA . ILE A 1 97 ? -13.949 -8.169 3.055 1.00 88.81 97 ILE A CA 1
ATOM 759 C C . ILE A 1 97 ? -13.636 -7.370 1.788 1.00 88.81 97 ILE A C 1
ATOM 761 O O . ILE A 1 97 ? -12.489 -7.370 1.340 1.00 88.81 97 ILE A O 1
ATOM 765 N N . ALA A 1 98 ? -14.623 -6.670 1.221 1.00 85.94 98 ALA A N 1
ATOM 766 C CA . ALA A 1 98 ? -14.425 -5.877 0.011 1.00 85.94 98 ALA A CA 1
ATOM 767 C C . ALA A 1 98 ? -13.445 -4.715 0.240 1.00 85.94 98 ALA A C 1
ATOM 769 O O . ALA A 1 98 ? -12.527 -4.529 -0.562 1.00 85.94 98 ALA A O 1
ATOM 770 N N . ALA A 1 99 ? -13.594 -3.987 1.352 1.00 87.44 99 ALA A N 1
ATOM 771 C CA . ALA A 1 99 ? -12.702 -2.895 1.735 1.00 87.44 99 ALA A CA 1
ATOM 772 C C . ALA A 1 99 ? -11.288 -3.416 2.018 1.00 87.44 99 ALA A C 1
ATOM 774 O O . ALA A 1 99 ? -10.329 -2.945 1.411 1.00 87.44 99 ALA A O 1
ATOM 775 N N . ARG A 1 100 ? -11.155 -4.474 2.828 1.00 88.19 100 ARG A N 1
ATOM 776 C CA . ARG A 1 100 ? -9.865 -5.127 3.107 1.00 88.19 100 ARG A CA 1
ATOM 777 C C . ARG A 1 100 ? -9.165 -5.576 1.823 1.00 88.19 100 ARG A C 1
ATOM 779 O O . ARG A 1 100 ? -7.993 -5.276 1.605 1.00 88.19 100 ARG A O 1
ATOM 786 N N . ALA A 1 101 ? -9.889 -6.263 0.940 1.00 81.88 101 ALA A N 1
ATOM 787 C CA . ALA A 1 101 ? -9.351 -6.729 -0.335 1.00 81.88 101 ALA A CA 1
ATOM 788 C C . ALA A 1 101 ? -8.986 -5.570 -1.272 1.00 81.88 101 ALA A C 1
ATOM 790 O O . ALA A 1 101 ? -8.046 -5.691 -2.057 1.00 81.88 101 ALA A O 1
ATOM 791 N N . HIS A 1 102 ? -9.728 -4.462 -1.237 1.00 84.38 102 HIS A N 1
ATOM 792 C CA . HIS A 1 102 ? -9.383 -3.252 -1.976 1.00 84.38 102 HIS A CA 1
ATOM 793 C C . HIS A 1 102 ? -8.074 -2.646 -1.457 1.00 84.38 102 HIS A C 1
ATOM 795 O O . HIS A 1 102 ? -7.146 -2.463 -2.240 1.00 84.38 102 HIS A O 1
ATOM 801 N N . ILE A 1 103 ? -7.961 -2.442 -0.144 1.00 86.12 103 ILE A N 1
ATOM 802 C CA . ILE A 1 103 ? -6.778 -1.869 0.507 1.00 86.12 103 ILE A CA 1
ATOM 803 C C . ILE A 1 103 ? -5.529 -2.693 0.197 1.00 86.12 103 ILE A C 1
ATOM 805 O O . ILE A 1 103 ? -4.523 -2.152 -0.268 1.00 86.12 103 ILE A O 1
ATOM 809 N N . HIS A 1 104 ? -5.605 -4.014 0.392 1.00 81.56 104 HIS A N 1
ATOM 810 C CA . HIS A 1 104 ? -4.484 -4.915 0.121 1.00 81.56 104 HIS A CA 1
ATOM 811 C C . HIS A 1 104 ? -4.077 -4.845 -1.353 1.00 81.56 104 HIS A C 1
ATOM 813 O O . HIS A 1 104 ? -2.901 -4.650 -1.652 1.00 81.56 104 HIS A O 1
ATOM 819 N N . ARG A 1 105 ? -5.046 -4.905 -2.282 1.00 78.69 105 ARG A N 1
ATOM 820 C CA . ARG A 1 105 ? -4.781 -4.777 -3.725 1.00 78.69 105 ARG A CA 1
ATOM 821 C C . ARG A 1 105 ? -4.170 -3.427 -4.104 1.00 78.69 105 ARG A C 1
ATOM 823 O O . ARG A 1 105 ? -3.305 -3.387 -4.971 1.00 78.69 105 ARG A O 1
ATOM 830 N N . CYS A 1 106 ? -4.576 -2.327 -3.484 1.00 80.56 106 CYS A N 1
ATOM 831 C CA . CYS A 1 106 ? -4.008 -1.013 -3.779 1.00 80.56 106 CYS A CA 1
ATOM 832 C C . CYS A 1 106 ? -2.558 -0.901 -3.290 1.00 80.56 106 CYS A C 1
ATOM 834 O O . CYS A 1 106 ? -1.697 -0.472 -4.059 1.00 80.56 106 CYS A O 1
ATOM 836 N N . TRP A 1 107 ? -2.253 -1.371 -2.076 1.00 81.00 107 TRP A N 1
ATOM 837 C CA . TRP A 1 107 ? -0.869 -1.475 -1.589 1.00 81.00 107 TRP A CA 1
ATOM 838 C C . TRP A 1 107 ? 0.005 -2.313 -2.521 1.00 81.00 107 TRP A C 1
ATOM 840 O O . TRP A 1 107 ? 1.120 -1.926 -2.881 1.00 81.00 107 TRP A O 1
ATOM 850 N N . HIS A 1 108 ? -0.557 -3.428 -2.968 1.00 74.25 108 HIS A N 1
ATOM 851 C CA . HIS A 1 108 ? 0.009 -4.327 -3.954 1.00 74.25 108 HIS A CA 1
ATOM 852 C C . HIS A 1 108 ? 0.355 -3.637 -5.282 1.00 74.25 108 HIS A C 1
ATOM 854 O O . HIS A 1 108 ? 1.487 -3.727 -5.770 1.00 74.25 108 HIS A O 1
ATOM 860 N N . TRP A 1 109 ? -0.588 -2.882 -5.838 1.00 76.38 109 TRP A N 1
ATOM 861 C CA . TRP A 1 109 ? -0.363 -2.122 -7.062 1.00 76.38 109 TRP A CA 1
ATOM 862 C C . TRP A 1 109 ? 0.687 -1.027 -6.891 1.00 76.38 109 TRP A C 1
ATOM 864 O O . TRP A 1 109 ? 1.535 -0.876 -7.765 1.00 76.38 109 TRP A O 1
ATOM 874 N N . ILE A 1 110 ? 0.691 -0.300 -5.771 1.00 81.00 110 ILE A N 1
ATOM 875 C CA . ILE A 1 110 ? 1.674 0.764 -5.507 1.00 81.00 110 ILE A CA 1
ATOM 876 C C . ILE A 1 110 ? 3.101 0.205 -5.527 1.00 81.00 110 ILE A C 1
ATOM 878 O O . ILE A 1 110 ? 3.968 0.762 -6.204 1.00 81.00 110 ILE A O 1
ATOM 882 N N . ALA A 1 111 ? 3.351 -0.899 -4.816 1.00 77.94 111 ALA A N 1
ATOM 883 C CA . ALA A 1 111 ? 4.670 -1.530 -4.789 1.00 77.94 111 ALA A CA 1
ATOM 884 C C . ALA A 1 111 ? 5.084 -2.027 -6.184 1.00 77.94 111 ALA A C 1
ATOM 886 O O . ALA A 1 111 ? 6.189 -1.730 -6.640 1.00 77.94 111 ALA A O 1
ATOM 887 N N . THR A 1 112 ? 4.164 -2.688 -6.893 1.00 75.06 112 THR A N 1
ATOM 888 C CA . THR A 1 112 ? 4.397 -3.189 -8.256 1.00 75.06 112 THR A CA 1
ATOM 889 C C . THR A 1 112 ? 4.743 -2.056 -9.221 1.00 75.06 112 THR A C 1
ATOM 891 O O . THR A 1 112 ? 5.710 -2.158 -9.972 1.00 75.06 112 THR A O 1
ATOM 894 N N . LEU A 1 113 ? 4.001 -0.947 -9.180 1.00 74.81 113 LEU A N 1
ATOM 895 C CA . LEU A 1 113 ? 4.222 0.211 -10.046 1.00 74.81 113 LEU A CA 1
ATOM 896 C C . LEU A 1 113 ? 5.563 0.900 -9.765 1.00 74.81 113 LEU A C 1
ATOM 898 O O . LEU A 1 113 ? 6.262 1.272 -10.707 1.00 74.81 113 LEU A O 1
ATOM 902 N N . ARG A 1 114 ? 5.961 1.038 -8.493 1.00 80.88 114 ARG A N 1
ATOM 903 C CA . ARG A 1 114 ? 7.276 1.598 -8.131 1.00 80.88 114 ARG A CA 1
ATOM 904 C C . ARG A 1 114 ? 8.419 0.701 -8.579 1.00 80.88 114 ARG A C 1
ATOM 906 O O . ARG A 1 114 ? 9.391 1.194 -9.147 1.00 80.88 114 ARG A O 1
ATOM 913 N N . ALA A 1 115 ? 8.296 -0.604 -8.357 1.00 75.62 115 ALA A N 1
ATOM 914 C CA . ALA A 1 115 ? 9.296 -1.555 -8.808 1.00 75.62 115 ALA A CA 1
ATOM 915 C C . ALA A 1 115 ? 9.410 -1.526 -10.338 1.00 75.62 115 ALA A C 1
ATOM 917 O O . ALA A 1 115 ? 10.507 -1.335 -10.856 1.00 75.62 115 ALA A O 1
ATOM 918 N N . ALA A 1 116 ? 8.283 -1.609 -11.057 1.00 72.31 116 ALA A N 1
ATOM 919 C CA . ALA A 1 116 ? 8.222 -1.487 -12.515 1.00 72.31 116 ALA A CA 1
ATOM 920 C C . ALA A 1 116 ? 8.866 -0.187 -13.014 1.00 72.31 116 ALA A C 1
ATOM 922 O O . ALA A 1 116 ? 9.684 -0.229 -13.929 1.00 72.31 116 ALA A O 1
ATOM 923 N N . SER A 1 117 ? 8.578 0.948 -12.372 1.00 76.38 117 SER A N 1
ATOM 924 C CA . SER A 1 117 ? 9.225 2.227 -12.676 1.00 76.38 117 SER A CA 1
ATOM 925 C C . SER A 1 117 ? 10.749 2.140 -12.574 1.00 76.38 117 SER A C 1
ATOM 927 O O . SER A 1 117 ? 11.446 2.564 -13.492 1.00 76.38 117 SER A O 1
ATOM 929 N N . LEU A 1 118 ? 11.281 1.610 -11.468 1.00 78.50 118 LEU A N 1
ATOM 930 C CA . LEU A 1 118 ? 12.728 1.491 -11.272 1.00 78.50 118 LEU A CA 1
ATOM 931 C C . LEU A 1 118 ? 13.360 0.532 -12.286 1.00 78.50 118 LEU A C 1
ATOM 933 O O . LEU A 1 118 ? 14.406 0.847 -12.847 1.00 78.50 118 LEU A O 1
ATOM 937 N N . GLY A 1 119 ? 12.714 -0.603 -12.562 1.00 71.06 119 GLY A N 1
ATOM 938 C CA . GLY A 1 119 ? 13.193 -1.574 -13.546 1.00 71.06 119 GLY A CA 1
ATOM 939 C C . GLY A 1 119 ? 13.256 -1.005 -14.957 1.00 71.06 119 GLY A C 1
ATOM 940 O O . GLY A 1 119 ? 14.281 -1.130 -15.621 1.00 71.06 119 GLY A O 1
ATOM 941 N N . VAL A 1 120 ? 12.193 -0.325 -15.393 1.00 71.19 120 VAL A N 1
ATOM 942 C CA . VAL A 1 120 ? 12.147 0.325 -16.710 1.00 71.19 120 VAL A CA 1
ATOM 943 C C . VAL A 1 120 ? 13.189 1.444 -16.800 1.00 71.19 120 VAL A C 1
ATOM 945 O O . VAL A 1 120 ? 13.884 1.539 -17.809 1.00 71.19 120 VAL A O 1
ATOM 948 N N . MET A 1 121 ? 13.363 2.246 -15.742 1.00 76.62 121 MET A N 1
ATOM 949 C CA . MET A 1 121 ? 14.387 3.296 -15.711 1.00 76.62 121 MET A CA 1
ATOM 950 C C . MET A 1 121 ? 15.800 2.714 -15.837 1.00 76.62 121 MET A C 1
ATOM 952 O O . MET A 1 121 ? 16.587 3.180 -16.657 1.00 76.62 121 MET A O 1
ATOM 956 N N . LEU A 1 122 ? 16.119 1.672 -15.064 1.00 75.06 122 LEU A N 1
ATOM 957 C CA . LEU A 1 122 ? 17.423 1.007 -15.119 1.00 75.06 122 LEU A CA 1
ATOM 958 C C . LEU A 1 122 ? 17.673 0.346 -16.479 1.00 75.06 122 LEU A C 1
ATOM 960 O O . LEU A 1 122 ? 18.786 0.432 -16.994 1.00 75.06 122 LEU A O 1
ATOM 964 N N . ALA A 1 123 ? 16.648 -0.259 -17.086 1.00 70.06 123 ALA A N 1
ATOM 965 C CA . ALA A 1 123 ? 16.744 -0.821 -18.431 1.00 70.06 123 ALA A CA 1
ATOM 966 C C . ALA A 1 123 ? 17.011 0.266 -19.486 1.00 70.06 123 ALA A C 1
ATOM 968 O O . ALA A 1 123 ? 17.868 0.077 -20.351 1.00 70.06 123 ALA A O 1
ATOM 969 N N . GLY A 1 124 ? 16.335 1.416 -19.388 1.00 71.19 124 GLY A N 1
ATOM 970 C CA . GLY A 1 124 ? 16.577 2.569 -20.258 1.00 71.19 124 GLY A CA 1
ATOM 971 C C . GLY A 1 124 ? 18.000 3.111 -20.115 1.00 71.19 124 GLY A C 1
ATOM 972 O O . GLY A 1 124 ? 18.713 3.252 -21.104 1.00 71.19 124 GLY A O 1
ATOM 973 N N . VAL A 1 125 ? 18.459 3.332 -18.880 1.00 74.00 125 VAL A N 1
ATOM 974 C CA . VAL A 1 125 ? 19.824 3.806 -18.593 1.00 74.00 125 VAL A CA 1
ATOM 975 C C . VAL A 1 125 ? 20.882 2.808 -19.077 1.00 74.00 125 VAL A C 1
ATOM 977 O O . VAL A 1 125 ? 21.853 3.203 -19.721 1.00 74.00 125 VAL A O 1
ATOM 980 N N . GLY A 1 126 ? 20.691 1.512 -18.818 1.00 70.31 126 GLY A N 1
ATOM 981 C CA . GLY A 1 126 ? 21.602 0.463 -19.276 1.00 70.31 126 GLY A CA 1
ATOM 982 C C . GLY A 1 126 ? 21.676 0.370 -20.801 1.00 70.31 126 GLY A C 1
ATOM 983 O O . GLY A 1 126 ? 22.768 0.258 -21.356 1.00 70.31 126 GLY A O 1
ATOM 984 N N . SER A 1 127 ? 20.532 0.492 -21.483 1.00 68.19 127 SER A N 1
ATOM 985 C CA . SER A 1 127 ? 20.462 0.500 -22.951 1.00 68.19 127 SER A CA 1
ATOM 986 C C . SER A 1 127 ? 21.192 1.707 -23.542 1.00 68.19 127 SER A C 1
ATOM 988 O O . SER A 1 127 ? 21.972 1.553 -24.484 1.00 68.19 127 SER A O 1
ATOM 990 N N . PHE A 1 128 ? 21.015 2.889 -22.943 1.00 73.56 128 PHE A N 1
ATOM 991 C CA . PHE A 1 128 ? 21.735 4.097 -23.335 1.00 73.56 128 PHE A CA 1
ATOM 992 C C . PHE A 1 128 ? 23.253 3.906 -23.225 1.00 73.56 128 PHE A C 1
ATOM 994 O O . PHE A 1 128 ? 23.951 4.038 -24.231 1.00 73.56 128 PHE A O 1
ATOM 1001 N N . PHE A 1 129 ? 23.765 3.521 -22.050 1.00 72.44 129 PHE A N 1
ATOM 1002 C CA . PHE A 1 129 ? 25.208 3.343 -21.847 1.00 72.44 129 PHE A CA 1
ATOM 1003 C C . PHE A 1 129 ? 25.803 2.235 -22.720 1.00 72.44 129 PHE A C 1
ATOM 1005 O O . PHE A 1 129 ? 26.909 2.400 -23.233 1.00 72.44 129 PHE A O 1
ATOM 1012 N N . SER A 1 130 ? 25.067 1.142 -22.942 1.00 69.62 130 SER A N 1
ATOM 1013 C CA . SER A 1 130 ? 25.501 0.077 -23.850 1.00 69.62 130 SER A CA 1
ATOM 1014 C C . SER A 1 130 ? 25.664 0.586 -25.282 1.00 69.62 130 SER A C 1
ATOM 1016 O O . SER A 1 130 ? 26.640 0.241 -25.940 1.00 69.62 130 SER A O 1
ATOM 1018 N N . SER A 1 131 ? 24.727 1.406 -25.768 1.00 68.88 131 SER A N 1
ATOM 1019 C CA . SER A 1 131 ? 24.815 1.976 -27.117 1.00 68.88 131 SER A CA 1
ATOM 1020 C C . SER A 1 131 ? 25.883 3.065 -27.238 1.00 68.88 131 SER A C 1
ATOM 1022 O O . SER A 1 131 ? 26.611 3.084 -28.221 1.00 68.88 131 SER A O 1
ATOM 1024 N N . ALA A 1 132 ? 26.049 3.909 -26.215 1.00 71.62 132 ALA A N 1
ATOM 1025 C CA . ALA A 1 132 ? 27.090 4.935 -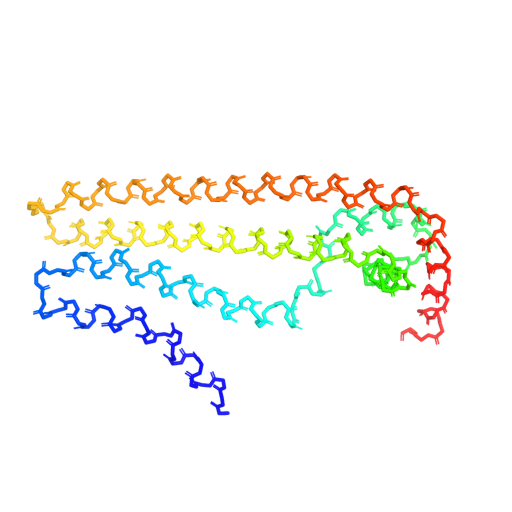26.186 1.00 71.62 132 ALA A CA 1
ATOM 1026 C C . ALA A 1 132 ? 28.505 4.332 -26.159 1.00 71.62 132 ALA A C 1
ATOM 1028 O O . ALA A 1 132 ? 29.401 4.835 -26.830 1.00 71.62 132 ALA A O 1
ATOM 1029 N N . GLY A 1 133 ? 28.705 3.229 -25.428 1.00 70.81 133 GLY A N 1
ATOM 1030 C CA . GLY A 1 133 ? 29.982 2.510 -25.395 1.00 70.81 133 GLY A CA 1
ATOM 1031 C C . GLY A 1 133 ? 30.306 1.741 -26.682 1.00 70.81 133 GLY A C 1
ATOM 1032 O O . GLY A 1 133 ? 31.473 1.453 -26.931 1.00 70.81 133 GLY A O 1
ATOM 1033 N N . ALA A 1 134 ? 29.298 1.426 -27.503 1.00 69.44 134 ALA A N 1
ATOM 1034 C CA . ALA A 1 134 ? 29.467 0.752 -28.792 1.00 69.44 134 ALA A CA 1
ATOM 1035 C C . ALA A 1 134 ? 29.819 1.711 -29.954 1.00 69.44 134 ALA A C 1
ATOM 1037 O O . ALA A 1 134 ? 30.155 1.237 -31.039 1.00 69.44 134 ALA A O 1
ATOM 1038 N N . GLY A 1 135 ? 29.787 3.032 -29.730 1.00 64.94 135 GLY A N 1
ATOM 1039 C CA . GLY A 1 135 ? 30.086 4.071 -30.726 1.00 64.94 135 GLY A CA 1
ATOM 1040 C C . GLY A 1 135 ? 28.865 4.572 -31.514 1.00 64.94 135 GLY A C 1
ATOM 1041 O O . GLY A 1 135 ? 27.757 4.057 -31.367 1.00 64.94 135 GLY A O 1
ATOM 1042 N N . GLU A 1 136 ? 29.067 5.590 -32.362 1.00 65.62 136 GLU A N 1
ATOM 1043 C CA . GLU A 1 136 ? 28.040 6.192 -33.240 1.00 65.62 136 GLU A CA 1
ATOM 1044 C C . GLU A 1 136 ? 27.685 5.272 -34.426 1.00 65.62 136 GLU A C 1
ATOM 1046 O O . GLU A 1 136 ? 27.921 5.583 -35.591 1.00 65.62 136 GLU A O 1
ATOM 1051 N N . GLY A 1 137 ? 27.146 4.089 -34.131 1.00 66.19 137 GLY A N 1
ATOM 1052 C CA . GLY A 1 137 ? 26.543 3.219 -35.139 1.00 66.19 137 GLY A CA 1
ATOM 1053 C C . GLY A 1 137 ? 25.137 3.685 -35.528 1.00 66.19 137 GLY A C 1
ATOM 1054 O O . GLY A 1 137 ? 24.490 4.431 -34.793 1.00 66.19 137 GLY A O 1
ATOM 1055 N N . GLU A 1 138 ? 24.612 3.166 -36.641 1.00 70.31 138 GLU A N 1
ATOM 1056 C CA . GLU A 1 138 ? 23.254 3.457 -37.152 1.00 70.31 138 GLU A CA 1
ATOM 1057 C C . GLU A 1 138 ? 22.135 3.241 -36.110 1.00 70.31 138 GLU A C 1
ATOM 1059 O O . GLU A 1 138 ? 21.058 3.828 -36.200 1.00 70.31 138 GLU A O 1
ATOM 1064 N N . TRP A 1 139 ? 22.401 2.432 -35.080 1.00 68.19 139 TRP A N 1
ATOM 1065 C CA . TRP A 1 139 ? 21.467 2.089 -34.007 1.00 68.19 139 TRP A CA 1
ATOM 1066 C C . TRP A 1 139 ? 21.472 3.052 -32.812 1.00 68.19 139 TRP A C 1
ATOM 1068 O O . TRP A 1 139 ? 20.555 2.993 -31.992 1.00 68.19 139 TRP A O 1
ATOM 1078 N N . PHE A 1 140 ? 22.457 3.948 -32.707 1.00 71.44 140 PHE A N 1
ATOM 1079 C CA . PHE A 1 140 ? 22.575 4.898 -31.594 1.00 71.44 140 PHE A CA 1
ATOM 1080 C C . PHE A 1 140 ? 21.380 5.874 -31.473 1.00 71.44 140 PHE A C 1
ATOM 1082 O O . PHE A 1 140 ? 20.878 6.076 -30.365 1.00 71.44 140 PHE A O 1
ATOM 1089 N N . PRO A 1 141 ? 20.825 6.440 -32.566 1.00 74.44 141 PRO A N 1
ATOM 1090 C CA . PRO A 1 141 ? 19.630 7.282 -32.473 1.00 74.44 141 PRO A CA 1
ATOM 1091 C C . PRO A 1 141 ? 18.405 6.498 -31.984 1.00 74.44 141 PRO A C 1
ATOM 1093 O O . PRO A 1 141 ? 17.600 7.003 -31.201 1.00 74.44 141 PRO A O 1
ATOM 1096 N N . VAL A 1 142 ? 18.277 5.239 -32.415 1.00 71.50 142 VAL A N 1
ATOM 1097 C CA . VAL A 1 142 ? 17.159 4.360 -32.047 1.00 71.50 142 VAL A CA 1
ATOM 1098 C C . VAL A 1 142 ? 17.233 3.985 -30.566 1.00 71.50 142 VAL A C 1
ATOM 1100 O O . VAL A 1 142 ? 16.234 4.099 -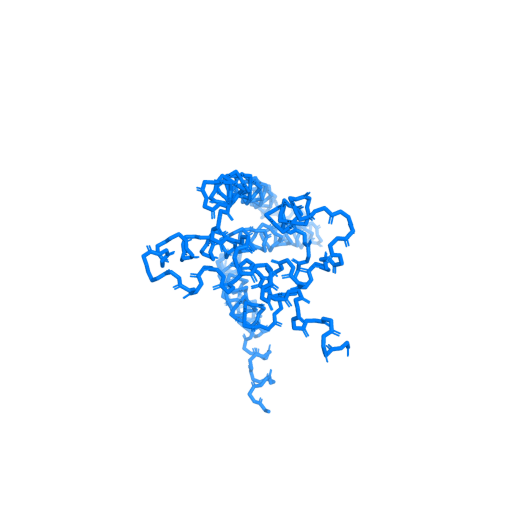29.853 1.00 71.50 142 VAL A O 1
ATOM 1103 N N . SER A 1 143 ? 18.410 3.598 -30.066 1.00 67.88 143 SER A N 1
ATOM 1104 C CA . SER A 1 143 ? 18.604 3.283 -28.644 1.00 67.88 143 SER A CA 1
ATOM 1105 C C . SER A 1 143 ? 18.372 4.500 -27.747 1.00 67.88 143 SER A C 1
ATOM 1107 O O . SER A 1 143 ? 17.815 4.357 -26.654 1.00 67.88 143 SER A O 1
ATOM 1109 N N . TRP A 1 144 ? 18.733 5.700 -28.207 1.00 75.00 144 TRP A N 1
ATOM 1110 C CA . TRP A 1 144 ? 18.483 6.942 -27.481 1.00 75.00 144 TRP A CA 1
ATOM 1111 C C . TRP A 1 144 ? 16.987 7.234 -27.328 1.00 75.00 144 TRP A C 1
ATOM 1113 O O . TRP A 1 144 ? 16.512 7.455 -26.211 1.00 75.00 144 TRP A O 1
ATOM 1123 N N . VAL A 1 145 ? 16.224 7.154 -28.424 1.00 73.69 145 VAL A N 1
ATOM 1124 C CA . VAL A 1 145 ? 14.763 7.346 -28.404 1.00 73.69 145 VAL A CA 1
ATOM 1125 C C . VAL A 1 145 ? 14.087 6.323 -27.486 1.00 73.69 145 VAL A C 1
ATOM 1127 O O . VAL A 1 145 ? 13.221 6.687 -26.689 1.00 73.69 145 VAL A O 1
ATOM 1130 N N . LEU A 1 146 ? 14.515 5.059 -27.532 1.00 72.12 146 LEU A N 1
ATOM 1131 C CA . LEU A 1 146 ? 13.988 4.008 -26.658 1.00 72.12 146 LEU A CA 1
ATOM 1132 C C . LEU A 1 146 ? 14.332 4.239 -25.181 1.00 72.12 146 LEU A C 1
ATOM 1134 O O . LEU A 1 146 ? 13.495 4.002 -24.310 1.00 72.12 146 LEU A O 1
ATOM 1138 N N . SER A 1 147 ? 15.528 4.750 -24.892 1.00 74.50 147 SER A N 1
ATOM 1139 C CA . SER A 1 147 ? 15.956 5.074 -23.525 1.00 74.50 147 SER A CA 1
ATOM 1140 C C . SER A 1 147 ? 15.150 6.240 -22.946 1.00 74.50 147 SER A C 1
ATOM 1142 O O . SER A 1 147 ? 14.728 6.189 -21.789 1.00 74.50 147 SER A O 1
ATOM 1144 N N . LEU A 1 148 ? 14.859 7.262 -23.759 1.00 79.50 148 LEU A N 1
ATOM 1145 C CA . LEU A 1 148 ? 13.961 8.352 -23.374 1.00 79.50 148 LEU A CA 1
ATOM 1146 C C . LEU A 1 148 ? 12.527 7.870 -23.155 1.00 79.50 148 LEU A C 1
ATOM 1148 O O . LEU A 1 148 ? 11.907 8.233 -22.154 1.00 79.50 148 LEU A O 1
ATOM 1152 N N . ALA A 1 149 ? 12.007 7.031 -24.054 1.00 73.81 149 ALA A N 1
ATOM 1153 C CA . ALA A 1 149 ? 10.680 6.444 -23.904 1.00 73.81 149 ALA A CA 1
ATOM 1154 C C . ALA A 1 149 ? 10.580 5.628 -22.604 1.00 73.81 149 ALA A C 1
ATOM 1156 O O . ALA A 1 149 ? 9.623 5.798 -21.848 1.00 73.81 149 ALA A O 1
ATOM 1157 N N . ALA A 1 150 ? 11.597 4.821 -22.287 1.00 73.62 150 ALA A N 1
ATOM 1158 C CA . ALA A 1 150 ? 11.683 4.099 -21.020 1.00 73.62 150 ALA A CA 1
ATOM 1159 C C . ALA A 1 150 ? 11.670 5.056 -19.812 1.00 73.62 150 ALA A C 1
ATOM 1161 O O . ALA A 1 150 ? 10.909 4.838 -18.869 1.00 73.62 150 ALA A O 1
ATOM 1162 N N . GLY A 1 151 ? 12.426 6.158 -19.859 1.00 75.75 151 GLY A N 1
ATOM 1163 C CA . GLY A 1 151 ? 12.401 7.186 -18.812 1.00 75.75 151 GLY A CA 1
ATOM 1164 C C . GLY A 1 151 ? 11.011 7.803 -18.602 1.00 75.75 151 GLY A C 1
ATOM 1165 O O . GLY A 1 151 ? 10.545 7.914 -17.466 1.00 75.75 151 GLY A O 1
ATOM 1166 N N . LEU A 1 152 ? 10.303 8.142 -19.685 1.00 77.50 152 LEU A N 1
ATOM 1167 C CA . LEU A 1 152 ? 8.937 8.678 -19.614 1.00 77.50 152 LEU A CA 1
ATOM 1168 C C . LEU A 1 152 ? 7.945 7.660 -19.033 1.00 77.50 152 LEU A C 1
ATOM 1170 O O . LEU A 1 152 ? 7.124 8.021 -18.185 1.00 77.50 152 LEU A O 1
ATOM 1174 N N . ILE A 1 153 ? 8.041 6.391 -19.441 1.00 77.25 153 ILE A N 1
ATOM 1175 C CA . ILE A 1 153 ? 7.210 5.302 -18.906 1.00 77.25 153 ILE A CA 1
ATOM 1176 C C . ILE A 1 153 ? 7.483 5.111 -17.412 1.00 77.25 153 ILE A C 1
ATOM 1178 O O . ILE A 1 153 ? 6.538 5.032 -16.628 1.00 77.25 153 ILE A O 1
ATOM 1182 N N . ALA A 1 154 ? 8.752 5.095 -16.996 1.00 74.62 154 ALA A N 1
ATOM 1183 C CA . ALA A 1 154 ? 9.124 4.993 -15.590 1.00 74.62 154 ALA A CA 1
ATOM 1184 C C . ALA A 1 154 ? 8.502 6.129 -14.761 1.00 74.62 154 ALA A C 1
ATOM 1186 O O . ALA A 1 154 ? 7.797 5.872 -13.785 1.00 74.62 154 ALA A O 1
ATOM 1187 N N . VAL A 1 155 ? 8.653 7.384 -15.199 1.00 81.81 155 VAL A N 1
ATOM 1188 C CA . VAL A 1 155 ? 8.048 8.544 -14.521 1.00 81.81 155 VAL A CA 1
ATOM 1189 C C . VAL A 1 155 ? 6.522 8.426 -14.445 1.00 81.81 155 VAL A C 1
ATOM 1191 O O . VAL A 1 155 ? 5.936 8.728 -13.402 1.00 81.81 155 VAL A O 1
ATOM 1194 N N . ALA A 1 156 ? 5.863 7.969 -15.513 1.00 73.75 156 ALA A N 1
ATOM 1195 C CA . ALA A 1 156 ? 4.416 7.764 -15.523 1.00 73.75 156 ALA A CA 1
ATOM 1196 C C . ALA A 1 156 ? 3.974 6.681 -14.520 1.00 73.75 156 ALA A C 1
ATOM 1198 O O . ALA A 1 156 ? 3.023 6.900 -13.763 1.00 73.75 156 ALA A O 1
ATOM 1199 N N . LEU A 1 157 ? 4.687 5.550 -14.460 1.00 75.25 157 LEU A N 1
ATOM 1200 C CA . LEU A 1 157 ? 4.437 4.473 -13.495 1.00 75.25 157 LEU A CA 1
ATOM 1201 C C . LEU A 1 157 ? 4.634 4.954 -12.053 1.00 75.25 157 LEU A C 1
ATOM 1203 O O . LEU A 1 157 ? 3.777 4.703 -11.203 1.00 75.25 157 LEU A O 1
ATOM 1207 N N . TRP A 1 158 ? 5.706 5.707 -11.787 1.00 84.31 158 TRP A N 1
ATOM 1208 C CA . TRP A 1 158 ? 5.955 6.292 -10.469 1.00 84.31 158 TRP A CA 1
ATOM 1209 C C . TRP A 1 158 ? 4.845 7.261 -10.057 1.00 84.31 158 TRP A C 1
ATOM 1211 O O . TRP A 1 158 ? 4.283 7.143 -8.968 1.00 84.31 158 TRP A O 1
ATOM 1221 N N . ARG A 1 159 ? 4.459 8.186 -10.947 1.00 82.50 159 ARG A N 1
ATOM 1222 C CA . ARG A 1 159 ? 3.351 9.125 -10.702 1.00 82.50 159 ARG A CA 1
ATOM 1223 C C . ARG A 1 159 ? 2.039 8.396 -10.433 1.00 82.50 159 ARG A C 1
ATOM 1225 O O . ARG A 1 159 ? 1.307 8.783 -9.523 1.00 82.50 159 ARG A O 1
ATOM 1232 N N . LYS A 1 160 ? 1.748 7.322 -11.175 1.00 81.56 160 LYS A N 1
ATOM 1233 C CA . LYS A 1 160 ? 0.561 6.497 -10.929 1.00 81.56 160 LYS A CA 1
ATOM 1234 C C . LYS A 1 160 ? 0.625 5.812 -9.562 1.00 81.56 160 LYS A C 1
ATOM 1236 O O . LYS A 1 160 ? -0.405 5.750 -8.888 1.00 81.56 160 LYS A O 1
ATOM 1241 N N . ALA A 1 161 ? 1.798 5.344 -9.135 1.00 80.94 161 ALA A N 1
ATOM 1242 C CA . ALA A 1 161 ? 1.988 4.767 -7.807 1.00 80.94 161 ALA A CA 1
ATOM 1243 C C . ALA A 1 161 ? 1.732 5.797 -6.695 1.00 80.94 161 ALA A C 1
ATOM 1245 O O . ALA A 1 161 ? 0.984 5.508 -5.763 1.00 80.94 161 ALA A O 1
ATOM 1246 N N . GLU A 1 162 ? 2.281 7.011 -6.816 1.00 87.06 162 GLU A N 1
ATOM 1247 C CA . GLU A 1 162 ? 2.058 8.084 -5.835 1.00 87.06 162 GLU A CA 1
ATOM 1248 C C . GLU A 1 162 ? 0.596 8.532 -5.786 1.00 87.06 162 GLU A C 1
ATOM 1250 O O . GLU A 1 162 ? 0.030 8.674 -4.703 1.00 87.06 162 GLU A O 1
ATOM 1255 N N . HIS A 1 163 ? -0.055 8.674 -6.942 1.00 82.81 163 HIS A N 1
ATOM 1256 C CA . HIS A 1 163 ? -1.478 9.001 -6.989 1.00 82.81 163 HIS A CA 1
ATOM 1257 C C . HIS A 1 163 ? -2.340 7.899 -6.352 1.00 82.81 163 HIS A C 1
ATOM 1259 O O . HIS A 1 163 ? -3.230 8.189 -5.558 1.00 82.81 163 HIS A O 1
ATOM 1265 N N . THR A 1 164 ? -2.037 6.626 -6.629 1.00 81.81 164 THR A N 1
ATOM 1266 C CA . THR A 1 164 ? -2.739 5.489 -6.008 1.00 81.81 164 THR A CA 1
ATOM 1267 C C . THR A 1 164 ? -2.521 5.462 -4.492 1.00 81.81 164 THR A C 1
ATOM 1269 O O . THR A 1 164 ? -3.460 5.194 -3.749 1.00 81.81 164 THR A O 1
ATOM 1272 N N . LYS A 1 165 ? -1.314 5.796 -4.016 1.00 86.69 165 LYS A N 1
ATOM 1273 C CA . LYS A 1 165 ? -1.011 5.921 -2.582 1.00 86.69 165 LYS A CA 1
ATOM 1274 C C . LYS A 1 165 ? -1.807 7.040 -1.915 1.00 86.69 165 LYS A C 1
ATOM 1276 O O . LYS A 1 165 ? -2.288 6.838 -0.806 1.00 86.69 165 LYS A O 1
ATOM 1281 N N . MET A 1 166 ? -1.938 8.195 -2.564 1.00 88.75 166 MET A N 1
ATOM 1282 C CA . MET A 1 166 ? -2.717 9.326 -2.050 1.00 88.75 166 MET A CA 1
ATOM 1283 C C . MET A 1 166 ? -4.197 8.961 -1.895 1.00 88.75 166 MET A C 1
ATOM 1285 O O . MET A 1 166 ? -4.751 9.120 -0.813 1.00 88.75 166 MET A O 1
ATOM 1289 N N . LEU A 1 167 ? -4.808 8.383 -2.934 1.00 87.38 167 LEU A N 1
ATOM 1290 C CA . LEU A 1 167 ? -6.209 7.954 -2.876 1.00 87.38 167 LEU A CA 1
ATOM 1291 C C . LEU A 1 167 ? -6.434 6.852 -1.835 1.00 87.38 167 LEU A C 1
ATOM 1293 O O . LEU A 1 167 ? -7.418 6.878 -1.101 1.00 87.38 167 LEU A O 1
ATOM 1297 N N . LEU A 1 168 ? -5.504 5.896 -1.741 1.00 89.25 168 LEU A N 1
ATOM 1298 C CA . LEU A 1 168 ? -5.562 4.852 -0.721 1.00 89.25 168 LEU A CA 1
ATOM 1299 C C . LEU A 1 168 ? -5.461 5.437 0.689 1.00 89.25 168 LEU A C 1
ATOM 1301 O O . LEU A 1 168 ? -6.156 4.984 1.587 1.00 89.25 168 LEU A O 1
ATOM 1305 N N . HIS A 1 169 ? -4.616 6.448 0.880 1.00 89.44 169 HIS A N 1
ATOM 1306 C CA . HIS A 1 169 ? -4.487 7.135 2.155 1.00 89.44 169 HIS A CA 1
ATOM 1307 C C . HIS A 1 169 ? -5.797 7.807 2.581 1.00 89.44 169 HIS A C 1
ATOM 1309 O O . HIS A 1 169 ? -6.226 7.616 3.720 1.00 89.44 169 HIS A O 1
ATOM 1315 N N . GLU A 1 170 ? -6.425 8.564 1.681 1.00 90.06 170 GLU A N 1
ATOM 1316 C CA . GLU A 1 170 ? -7.716 9.210 1.939 1.00 90.06 170 GLU A CA 1
ATOM 1317 C C . GLU A 1 170 ? -8.791 8.175 2.271 1.00 90.06 170 GLU A C 1
ATOM 1319 O O . GLU A 1 170 ? -9.494 8.321 3.272 1.00 90.06 170 GLU A O 1
ATOM 1324 N N . PHE A 1 171 ? -8.861 7.094 1.487 1.00 92.81 171 PHE A N 1
ATOM 1325 C CA . PHE A 1 171 ? -9.785 5.990 1.727 1.00 92.81 171 PHE A CA 1
ATOM 1326 C C . PHE A 1 171 ? -9.554 5.326 3.090 1.00 92.81 171 PHE A C 1
ATOM 1328 O O . PHE A 1 171 ? -10.496 5.211 3.870 1.00 92.81 171 PHE A O 1
ATOM 1335 N N . ASP A 1 172 ? -8.319 4.922 3.401 1.00 91.44 172 ASP A N 1
ATOM 1336 C CA . ASP A 1 172 ? -7.975 4.235 4.652 1.00 91.44 172 ASP A CA 1
ATOM 1337 C C . ASP A 1 172 ? -8.318 5.094 5.877 1.00 91.44 172 ASP A C 1
ATOM 1339 O O . ASP A 1 172 ? -8.918 4.614 6.842 1.00 91.44 172 ASP A O 1
ATOM 1343 N N . CYS A 1 173 ? -7.954 6.378 5.843 1.00 92.25 173 CYS A N 1
ATOM 1344 C CA . CYS A 1 173 ? -8.242 7.302 6.935 1.00 92.25 173 CYS A CA 1
ATOM 1345 C C . CYS A 1 173 ? -9.745 7.552 7.080 1.00 92.25 173 CYS A C 1
ATOM 1347 O O . CYS A 1 173 ? -10.263 7.486 8.194 1.00 92.25 173 CYS A O 1
ATOM 1349 N N . ALA A 1 174 ? -10.456 7.798 5.974 1.00 94.00 174 ALA A N 1
ATOM 1350 C CA . ALA A 1 174 ? -11.904 7.981 5.995 1.00 94.00 174 ALA A CA 1
ATOM 1351 C C . ALA A 1 174 ? -12.621 6.727 6.514 1.00 94.00 174 ALA A C 1
ATOM 1353 O O . ALA A 1 174 ? -13.555 6.841 7.308 1.00 94.00 174 ALA A O 1
ATOM 1354 N N . TRP A 1 175 ? -12.146 5.537 6.135 1.00 94.81 175 TRP A N 1
ATOM 1355 C CA . TRP A 1 175 ? -12.683 4.266 6.610 1.00 94.81 175 TRP A CA 1
ATOM 1356 C C . TRP A 1 175 ? -12.548 4.124 8.126 1.00 94.81 175 TRP A C 1
ATOM 1358 O O . TRP A 1 175 ? -13.531 3.814 8.802 1.00 94.81 175 TRP A O 1
ATOM 1368 N N . ILE A 1 176 ? -11.355 4.391 8.670 1.00 94.75 176 ILE A N 1
ATOM 1369 C CA . ILE A 1 176 ? -11.110 4.346 10.118 1.00 94.75 176 ILE A CA 1
ATOM 1370 C C . ILE A 1 176 ? -11.989 5.359 10.849 1.00 94.75 176 ILE A C 1
ATOM 1372 O O . ILE A 1 176 ? -12.576 5.019 11.872 1.00 94.75 176 ILE A O 1
ATOM 1376 N N . LEU A 1 177 ? -12.097 6.589 10.341 1.00 95.94 177 LEU A N 1
ATOM 1377 C CA . LEU A 1 177 ? -12.920 7.626 10.967 1.00 95.94 177 LEU A CA 1
ATOM 1378 C C . LEU A 1 177 ? -14.402 7.241 10.980 1.00 95.94 177 LEU A C 1
ATOM 1380 O O . LEU A 1 177 ? -15.049 7.364 12.019 1.00 95.94 177 LEU A O 1
ATOM 1384 N N . ALA A 1 178 ? -14.921 6.733 9.861 1.00 96.56 178 ALA A N 1
ATOM 1385 C CA . ALA A 1 178 ? -16.315 6.315 9.738 1.00 96.56 178 ALA A CA 1
ATOM 1386 C C . ALA A 1 178 ? -16.669 5.142 10.666 1.00 96.56 178 ALA A C 1
ATOM 1388 O O . ALA A 1 178 ? -17.800 5.051 11.138 1.00 96.56 178 ALA A O 1
ATOM 1389 N N . HIS A 1 179 ? -15.700 4.273 10.966 1.00 96.56 179 HIS A N 1
ATOM 1390 C CA . HIS A 1 179 ? -15.908 3.067 11.770 1.00 96.56 179 HIS A CA 1
ATOM 1391 C C . HIS A 1 179 ? -15.157 3.101 13.105 1.00 96.56 179 HIS A C 1
ATOM 1393 O O . HIS A 1 179 ? -14.924 2.052 13.707 1.00 96.56 179 HIS A O 1
ATOM 1399 N N . TRP A 1 180 ? -14.786 4.291 13.592 1.00 96.31 180 TRP A N 1
ATOM 1400 C CA . TRP A 1 180 ? -13.944 4.441 14.781 1.00 96.31 180 TRP A CA 1
ATOM 1401 C C . TRP A 1 180 ? -14.407 3.623 16.001 1.00 96.31 180 TRP A C 1
ATOM 1403 O O . TRP A 1 180 ? -13.550 2.971 16.598 1.00 96.31 180 TRP A O 1
ATOM 1413 N N . PRO A 1 181 ? -15.711 3.549 16.347 1.00 96.31 181 PRO A N 1
ATOM 1414 C CA . PRO A 1 181 ? -16.158 2.765 17.502 1.00 96.31 181 PRO A CA 1
ATOM 1415 C C . PRO A 1 181 ? -15.740 1.284 17.455 1.00 96.31 181 PRO A C 1
ATOM 1417 O O . PRO A 1 181 ? -15.453 0.680 18.488 1.00 96.31 181 PRO A O 1
ATOM 1420 N N . ALA A 1 182 ? -15.655 0.694 16.259 1.00 96.19 182 ALA A N 1
ATOM 1421 C CA . ALA A 1 182 ? -15.186 -0.678 16.082 1.00 96.19 182 ALA A CA 1
ATOM 1422 C C . ALA A 1 182 ? -13.677 -0.807 16.353 1.00 96.19 182 ALA A C 1
ATOM 1424 O O . ALA A 1 182 ? -13.247 -1.729 17.051 1.00 96.19 182 ALA A O 1
ATOM 1425 N N . TYR A 1 183 ? -12.882 0.140 15.844 1.00 95.81 183 TYR A N 1
ATOM 1426 C CA . TYR A 1 183 ? -11.438 0.194 16.086 1.00 95.81 183 TYR A CA 1
ATOM 1427 C C . TYR A 1 183 ? -11.126 0.436 17.5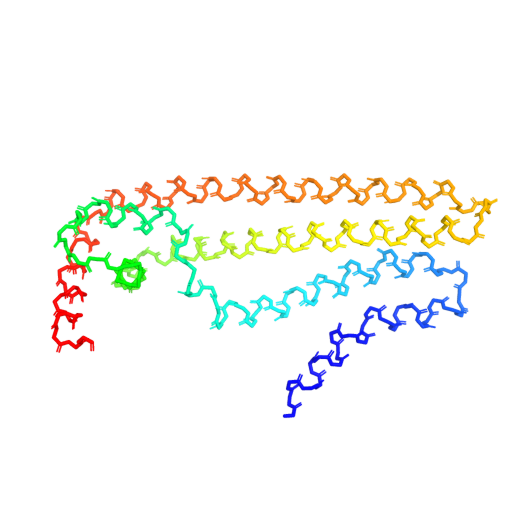68 1.00 95.81 183 TYR A C 1
ATOM 1429 O O . TYR A 1 183 ? -10.237 -0.209 18.120 1.00 95.81 183 TYR A O 1
ATOM 1437 N N . GLU A 1 184 ? -11.886 1.300 18.239 1.00 95.38 184 GLU A N 1
ATOM 1438 C CA . GLU A 1 184 ? -11.751 1.589 19.670 1.00 95.38 184 GLU A CA 1
ATOM 1439 C C . GLU A 1 184 ? -12.027 0.350 20.542 1.00 95.38 184 GLU A C 1
ATOM 1441 O O . GLU A 1 184 ? -11.242 0.019 21.436 1.00 95.38 184 GLU A O 1
ATOM 1446 N N . ALA A 1 185 ? -13.077 -0.417 20.226 1.00 94.44 185 ALA A N 1
ATOM 1447 C CA . ALA A 1 185 ? -13.396 -1.664 20.929 1.00 94.44 185 ALA A CA 1
ATOM 1448 C C . ALA A 1 185 ? -12.317 -2.754 20.753 1.00 94.44 185 ALA A C 1
ATOM 1450 O O . ALA A 1 185 ? -12.108 -3.609 21.625 1.00 94.44 185 ALA A O 1
ATOM 1451 N N . VAL A 1 186 ? -11.618 -2.764 19.615 1.00 95.12 186 VAL A N 1
ATOM 1452 C CA . VAL A 1 186 ? -10.451 -3.633 19.396 1.00 95.12 186 VAL A CA 1
ATOM 1453 C C . VAL A 1 186 ? -9.227 -3.092 20.136 1.00 95.12 186 VAL A C 1
ATOM 1455 O O . VAL A 1 186 ? -8.524 -3.877 20.775 1.00 95.12 186 VAL A O 1
ATOM 1458 N N . ALA A 1 187 ? -9.005 -1.776 20.12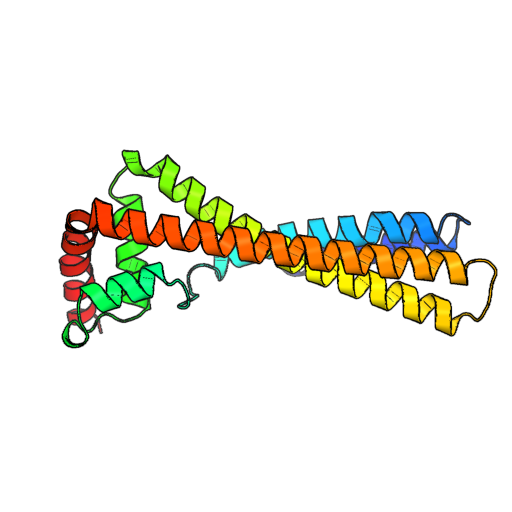1 1.00 94.44 187 ALA A N 1
ATOM 1459 C CA . ALA A 1 187 ? -7.882 -1.120 20.787 1.00 94.44 187 ALA A CA 1
ATOM 1460 C C . ALA A 1 187 ? -7.809 -1.449 22.276 1.00 94.44 187 ALA A C 1
ATOM 1462 O O . ALA A 1 187 ? -6.764 -1.905 22.739 1.00 94.44 187 ALA A O 1
ATOM 1463 N N . ALA A 1 188 ? -8.927 -1.339 22.997 1.00 91.25 188 ALA A N 1
ATOM 1464 C CA . ALA A 1 188 ? -8.978 -1.670 24.421 1.00 91.25 188 ALA A CA 1
ATOM 1465 C C . ALA A 1 188 ? -8.492 -3.106 24.707 1.00 91.25 188 ALA A C 1
ATOM 1467 O O . ALA A 1 188 ? -7.742 -3.346 25.652 1.00 91.25 188 ALA A O 1
ATOM 1468 N N . ARG A 1 189 ? -8.861 -4.068 23.849 1.00 92.19 189 ARG A N 1
ATOM 1469 C CA . ARG A 1 189 ? -8.465 -5.480 23.987 1.00 92.19 189 ARG A CA 1
ATOM 1470 C C . ARG A 1 189 ? -7.007 -5.729 23.602 1.00 92.19 189 ARG A C 1
ATOM 1472 O O . ARG A 1 189 ? -6.348 -6.546 24.241 1.00 92.19 189 ARG A O 1
ATOM 1479 N N . VAL A 1 190 ? -6.512 -5.072 22.552 1.00 91.50 190 VAL A N 1
ATOM 1480 C CA . VAL A 1 190 ? -5.121 -5.224 22.093 1.00 91.50 190 VAL A CA 1
ATOM 1481 C C . VAL A 1 190 ? -4.153 -4.612 23.103 1.00 91.50 190 VAL A C 1
ATOM 1483 O O . VAL A 1 190 ? -3.203 -5.283 23.499 1.00 91.50 190 VAL A O 1
ATOM 1486 N N . LEU A 1 191 ? -4.425 -3.392 23.573 1.00 90.88 191 LEU A N 1
ATOM 1487 C CA . LEU A 1 191 ? -3.559 -2.690 24.523 1.00 90.88 191 LEU A CA 1
ATOM 1488 C C . LEU A 1 191 ? -3.513 -3.393 25.885 1.00 90.88 191 LEU A C 1
ATOM 1490 O O . LEU A 1 191 ? -2.431 -3.571 26.438 1.00 90.88 191 LEU A O 1
ATOM 1494 N N . ALA A 1 192 ? -4.651 -3.895 26.382 1.00 88.25 192 ALA A N 1
ATOM 1495 C CA . ALA A 1 192 ? -4.679 -4.686 27.614 1.00 88.25 192 ALA A CA 1
ATOM 1496 C C . ALA A 1 192 ? -3.793 -5.944 27.522 1.00 88.25 192 ALA A C 1
ATOM 1498 O O . ALA A 1 192 ? -3.114 -6.299 28.482 1.00 88.25 192 ALA A O 1
ATOM 1499 N N . ARG A 1 193 ? -3.748 -6.606 26.355 1.00 86.62 193 ARG A N 1
ATOM 1500 C CA . ARG A 1 193 ? -2.890 -7.785 26.148 1.00 86.62 193 ARG A CA 1
ATOM 1501 C C . ARG A 1 193 ? -1.404 -7.439 26.134 1.00 86.62 193 ARG A C 1
ATOM 1503 O O . ARG A 1 193 ? -0.622 -8.210 26.685 1.00 86.62 193 ARG A O 1
ATOM 1510 N N . GLU A 1 194 ? -1.020 -6.316 25.531 1.00 82.00 194 GLU A N 1
ATOM 1511 C CA . GLU A 1 194 ? 0.384 -5.877 25.502 1.00 82.00 194 GLU A CA 1
ATOM 1512 C C . GLU A 1 194 ? 0.895 -5.477 26.891 1.00 82.00 194 GLU A C 1
ATOM 1514 O O . GLU A 1 194 ? 2.055 -5.715 27.200 1.00 82.00 194 GLU A O 1
ATOM 1519 N N . GLN A 1 195 ? 0.025 -4.982 27.773 1.00 77.75 195 GLN A N 1
ATOM 1520 C CA . GLN A 1 195 ? 0.388 -4.708 29.168 1.00 77.75 195 GLN A CA 1
ATOM 1521 C C . GLN A 1 195 ? 0.594 -5.988 29.998 1.00 77.75 195 GLN A C 1
ATOM 1523 O O . GLN A 1 195 ? 1.370 -5.987 30.950 1.00 77.75 195 GLN A O 1
ATOM 1528 N N . THR A 1 196 ? -0.084 -7.087 29.646 1.00 78.06 196 THR A N 1
ATOM 1529 C CA . THR A 1 196 ? 0.034 -8.376 30.357 1.00 78.06 196 THR A CA 1
ATOM 1530 C C . THR A 1 196 ? 1.148 -9.295 29.840 1.00 78.06 196 THR A C 1
ATOM 1532 O O . THR A 1 196 ? 1.538 -10.214 30.551 1.00 78.06 196 THR A O 1
ATOM 1535 N N . ASN A 1 197 ? 1.649 -9.066 28.622 1.00 63.66 197 ASN A N 1
ATOM 1536 C CA . ASN A 1 197 ? 2.750 -9.810 27.994 1.00 63.66 197 ASN A CA 1
ATOM 1537 C C . ASN A 1 197 ? 3.736 -8.806 27.360 1.00 63.66 197 ASN A C 1
ATOM 1539 O O . ASN A 1 197 ? 3.676 -8.613 26.139 1.00 63.66 197 ASN A O 1
ATOM 1543 N N . PRO A 1 198 ? 4.564 -8.127 28.179 1.00 55.75 198 PRO A N 1
ATOM 1544 C CA . PRO A 1 198 ? 5.557 -7.170 27.695 1.00 55.75 198 PRO A CA 1
ATOM 1545 C C . PRO A 1 198 ? 6.645 -7.823 26.829 1.00 55.75 198 PRO A C 1
ATOM 1547 O O . PRO A 1 198 ? 7.025 -8.984 27.109 1.00 55.75 198 PRO A O 1
#

Sequence (198 aa):
MARFADWLALGLVPWLGLVLARQVDALPMVVLVAAPTGFLLQQLARFHLEVVERAFDHPTRPALALIQARLGADSGCSAKAAYRIYEVTLYQYPDWIAARAHIHRCWHWIATLRAASLGVMLAGVGSFFSSAGAGEGEWFPVSWVLSLAAGLIAVALWRKAEHTKMLLHEFDCAWILAHWPAYEAVAARVLAREQTNP

Foldseek 3Di:
DVVVVLVCQLVVQLVVLCVVLVVDPCVVVSNVPRQLVSLLVSLVVVLVVCLVPPVLPDLPQVLLVLLDVVCPPPLPCDSNLSSCLLVVLCVVDPVNPVVVVVLSVLVSLLSSLLSSLVSLLVSLVVLQVVLVVVPPDPCNVVSPVSSVVSNVSSVVSNVVSVVSSVVSSVSSNVVCVVVVVSSVVSSVVSSVVVVVPD

Secondary structure (DSSP, 8-state):
-HHHHHHHHHHHHHHHHHHHHTTSTTHHHHHHHHHHHHHHHHHHHHHHHHHHHTGGG----HHHHHHHHHH-GGG---HHHHHHHHHHHHHH-GGGHHHHHHHHHHHHHHHHHHHHHHHHHHHHHHHHHHHHHT-S-TTHHHHHHHHHHHHHHHHHHHHHHHHHHHHHHHHHHHHHHHTHHHHHHHHHHHHHHHHH--

pLDDT: mean 71.72, std 18.43, range [34.44, 96.56]

Radius of gyration: 22.74 Å; chains: 1; bounding box: 49×36×68 Å